Protein AF-A0A0E0HCG7-F1 (afdb_monomer_lite)

InterPro domains:
  IPR004990 ELF protein [PF03317] (56-160)

Foldseek 3Di:
DDPPPCDVVNVVVVVVLVVLVVCLVPPPVSLCVLCVVQPVPDDSVCSNVSVVVVVLQVLLVVLLVLLLVLLLVLQVPDPVAFDDDSVLLSVLLVVLCVVVVNSSPSVVSVVQSCQCVVQRVHRPSSVSSCVVCVVVRVVRSVVVVVVVVVVVVVVVVVVVVVVVVVVVVVVVVVVVVVVVVCVVVVD

Structure (mmCIF, N/CA/C/O backbone):
data_AF-A0A0E0HCG7-F1
#
_entry.id   AF-A0A0E0HCG7-F1
#
loop_
_atom_site.group_PDB
_atom_site.id
_atom_site.type_symbol
_atom_site.label_atom_id
_atom_site.label_alt_id
_atom_site.label_comp_id
_atom_site.label_asym_id
_atom_site.label_entity_id
_atom_site.label_seq_id
_atom_site.pdbx_PDB_ins_code
_atom_site.Cartn_x
_atom_site.Cartn_y
_atom_site.Cartn_z
_atom_site.occupancy
_atom_site.B_iso_or_equiv
_atom_site.auth_seq_id
_atom_site.auth_comp_id
_atom_site.auth_asym_id
_atom_site.auth_atom_id
_atom_site.pdbx_PDB_model_num
ATOM 1 N N . MET A 1 1 ? 0.261 -3.601 -43.748 1.00 34.59 1 MET A N 1
ATOM 2 C CA . MET A 1 1 ? 0.679 -2.309 -43.164 1.00 34.59 1 MET A CA 1
ATOM 3 C C . MET A 1 1 ? 0.151 -2.272 -41.743 1.00 34.59 1 MET A C 1
ATOM 5 O O . MET A 1 1 ? -1.020 -1.974 -41.548 1.00 34.59 1 MET A O 1
ATOM 9 N N . GLY A 1 2 ? 0.957 -2.729 -40.784 1.00 34.78 2 GLY A N 1
ATOM 10 C CA . GLY A 1 2 ? 0.569 -2.752 -39.375 1.00 34.78 2 GLY A CA 1
ATOM 11 C C . GLY A 1 2 ? 0.688 -1.350 -38.794 1.00 34.78 2 GLY A C 1
ATOM 12 O O . GLY A 1 2 ? 1.750 -0.745 -38.893 1.00 34.78 2 GLY A O 1
ATOM 13 N N . ARG A 1 3 ? -0.401 -0.819 -38.234 1.00 37.72 3 ARG A N 1
ATOM 14 C CA . ARG A 1 3 ? -0.317 0.312 -37.311 1.00 37.72 3 ARG A CA 1
ATOM 15 C C . ARG A 1 3 ? 0.053 -0.267 -35.954 1.00 37.72 3 ARG A C 1
ATOM 17 O O . ARG A 1 3 ? -0.820 -0.738 -35.234 1.00 37.72 3 ARG A O 1
ATOM 24 N N . GLU A 1 4 ? 1.339 -0.247 -35.633 1.00 44.41 4 GLU A N 1
ATOM 25 C CA . GLU A 1 4 ? 1.741 -0.133 -34.237 1.00 44.41 4 GLU A CA 1
ATOM 26 C C . GLU A 1 4 ? 1.193 1.213 -33.766 1.00 44.41 4 GLU A C 1
ATOM 28 O O . GLU A 1 4 ? 1.652 2.273 -34.191 1.00 44.41 4 GLU A O 1
ATOM 33 N N . VAL A 1 5 ? 0.123 1.180 -32.976 1.00 43.22 5 VAL A N 1
ATOM 34 C CA . VAL A 1 5 ? -0.265 2.338 -32.176 1.00 43.22 5 VAL A CA 1
ATOM 35 C C . VAL A 1 5 ? 0.854 2.477 -31.152 1.00 43.22 5 VAL A C 1
ATOM 37 O O . VAL A 1 5 ? 0.855 1.789 -30.137 1.00 43.22 5 VAL A O 1
ATOM 40 N N . GLN A 1 6 ? 1.877 3.264 -31.488 1.00 53.09 6 GLN A N 1
ATOM 41 C CA . GLN A 1 6 ? 2.922 3.632 -30.546 1.00 53.09 6 GLN A CA 1
ATOM 42 C C . GLN A 1 6 ? 2.226 4.363 -29.401 1.00 53.09 6 GLN A C 1
ATOM 44 O O . GLN A 1 6 ? 1.619 5.413 -29.616 1.00 53.09 6 GLN A O 1
ATOM 49 N N . ASP A 1 7 ? 2.236 3.742 -28.222 1.00 57.50 7 ASP A N 1
ATOM 50 C CA . ASP A 1 7 ? 1.680 4.302 -26.998 1.00 57.50 7 ASP A CA 1
ATOM 51 C C . ASP A 1 7 ? 2.205 5.746 -26.844 1.00 57.50 7 ASP A C 1
ATOM 53 O O . ASP A 1 7 ? 3.423 5.941 -26.764 1.00 57.50 7 ASP A O 1
ATOM 57 N N . PRO A 1 8 ? 1.334 6.773 -26.852 1.00 55.47 8 PRO A N 1
ATOM 58 C CA . PRO A 1 8 ? 1.757 8.168 -26.750 1.00 55.47 8 PRO A CA 1
ATOM 59 C C . PRO A 1 8 ? 2.564 8.433 -25.473 1.00 55.47 8 PRO A C 1
ATOM 61 O O . PRO A 1 8 ? 3.403 9.331 -25.453 1.00 55.47 8 PRO A O 1
ATOM 64 N N . GLN A 1 9 ? 2.380 7.616 -24.431 1.00 56.75 9 GLN A N 1
ATOM 65 C CA . GLN A 1 9 ? 3.170 7.679 -23.208 1.00 56.75 9 GLN A CA 1
ATOM 66 C C . GLN A 1 9 ? 4.572 7.069 -23.385 1.00 56.75 9 GLN A C 1
ATOM 68 O O . GLN A 1 9 ? 5.547 7.601 -22.852 1.00 56.75 9 GLN A O 1
ATOM 73 N N . ALA A 1 10 ? 4.707 5.994 -24.168 1.00 56.75 10 ALA A N 1
ATOM 74 C CA . ALA A 1 10 ? 6.003 5.436 -24.555 1.00 56.75 10 ALA A CA 1
ATOM 75 C C . ALA A 1 10 ? 6.784 6.384 -25.479 1.00 56.75 10 ALA A C 1
ATOM 77 O O . ALA A 1 10 ? 7.999 6.507 -25.339 1.00 56.75 10 ALA A O 1
ATOM 78 N N . LEU A 1 11 ? 6.096 7.104 -26.370 1.00 59.59 11 LEU A N 1
ATOM 79 C CA . LEU A 1 11 ? 6.707 8.123 -27.226 1.00 59.59 11 LEU A CA 1
ATOM 80 C C . LEU A 1 11 ? 7.177 9.344 -26.442 1.00 59.59 11 LEU A C 1
ATOM 82 O O . LEU A 1 11 ? 8.338 9.720 -26.572 1.00 59.59 11 LEU A O 1
ATOM 86 N N . ALA A 1 12 ? 6.335 9.892 -25.562 1.00 61.12 12 ALA A N 1
ATOM 87 C CA . ALA A 1 12 ? 6.733 10.982 -24.672 1.00 61.12 12 ALA A CA 1
ATOM 88 C C . ALA A 1 12 ? 7.929 10.585 -23.785 1.00 61.12 12 ALA A C 1
ATOM 90 O O . ALA A 1 12 ? 8.801 11.401 -23.495 1.00 61.12 12 ALA A O 1
ATOM 91 N N . HIS A 1 13 ? 8.010 9.310 -23.389 1.00 63.41 13 HIS A N 1
ATOM 92 C CA . HIS A 1 13 ? 9.148 8.789 -22.641 1.00 63.41 13 HIS A CA 1
ATOM 93 C C . HIS A 1 13 ? 10.431 8.690 -23.477 1.00 63.41 13 HIS A C 1
ATOM 95 O O . HIS A 1 13 ? 11.498 9.060 -22.992 1.00 63.41 13 HIS A O 1
ATOM 101 N N . LEU A 1 14 ? 10.344 8.211 -24.722 1.00 65.31 14 LEU A N 1
ATOM 102 C CA . LEU A 1 14 ? 11.487 8.177 -25.638 1.00 65.31 14 LEU A CA 1
ATOM 103 C C . LEU A 1 14 ? 11.964 9.592 -25.983 1.00 65.31 14 LEU A C 1
ATOM 105 O O . LEU A 1 14 ? 13.167 9.829 -26.030 1.00 65.31 14 LEU A O 1
ATOM 109 N N . GLU A 1 15 ? 11.046 10.540 -26.162 1.00 72.06 15 GLU A N 1
ATOM 110 C CA . GLU A 1 15 ? 11.365 11.955 -26.374 1.00 72.06 15 GLU A CA 1
ATOM 111 C C . GLU A 1 15 ? 12.043 12.579 -25.150 1.00 72.06 15 GLU A C 1
ATOM 113 O O . GLU A 1 15 ? 13.060 13.251 -25.303 1.00 72.06 15 GLU A O 1
ATOM 118 N N . GLY A 1 16 ? 11.553 12.300 -23.937 1.00 75.62 16 GLY A N 1
ATOM 119 C CA . GLY A 1 16 ? 12.177 12.762 -22.695 1.00 75.62 16 GLY A CA 1
ATOM 120 C C . GLY A 1 16 ? 13.580 12.185 -22.484 1.00 75.62 16 GLY A C 1
ATOM 121 O O . GLY A 1 16 ? 14.517 12.926 -22.202 1.00 75.62 16 GLY A O 1
ATOM 122 N N . LEU A 1 17 ? 13.764 10.876 -22.687 1.00 75.94 17 LEU A N 1
ATOM 123 C CA . LEU A 1 17 ? 15.085 10.235 -22.630 1.00 75.94 17 LEU A CA 1
ATOM 124 C C . LEU A 1 17 ? 16.047 10.822 -23.666 1.00 75.94 17 LEU A C 1
ATOM 126 O O . LEU A 1 17 ? 17.188 11.134 -23.335 1.00 75.94 17 LEU A O 1
ATOM 130 N N . ASN A 1 18 ? 15.584 11.004 -24.904 1.00 79.75 18 ASN A N 1
ATOM 131 C CA . ASN A 1 18 ? 16.384 11.616 -25.961 1.00 79.75 18 ASN A CA 1
ATOM 132 C C . ASN A 1 18 ? 16.739 13.068 -25.632 1.00 79.75 18 ASN A C 1
ATOM 134 O O . ASN A 1 18 ? 17.850 13.497 -25.928 1.00 79.75 18 ASN A O 1
ATOM 138 N N . PHE A 1 19 ? 15.843 13.806 -24.975 1.00 83.50 19 PHE A N 1
ATOM 139 C CA . PHE A 1 19 ? 16.126 15.149 -24.488 1.00 83.50 19 PHE A CA 1
ATOM 140 C C . PHE A 1 19 ? 17.262 15.141 -23.453 1.00 83.50 19 PHE A C 1
ATOM 142 O O . PHE A 1 19 ? 18.271 15.813 -23.664 1.00 83.50 19 PHE A O 1
ATOM 149 N N . TYR A 1 20 ? 17.178 14.325 -22.397 1.00 80.19 20 TYR A N 1
ATOM 150 C CA . TYR A 1 20 ? 18.239 14.243 -21.380 1.00 80.19 20 TYR A CA 1
ATOM 151 C C . TYR A 1 20 ? 19.583 13.754 -21.942 1.00 80.19 20 TYR A C 1
ATOM 153 O O . TYR A 1 20 ? 20.640 14.237 -21.530 1.00 80.19 20 TYR A O 1
ATOM 161 N N . LEU A 1 21 ? 19.555 12.829 -22.907 1.00 81.06 21 LEU A N 1
ATOM 162 C CA . LEU A 1 21 ? 20.753 12.371 -23.616 1.00 81.06 21 LEU A CA 1
ATOM 163 C C . LEU A 1 21 ? 21.335 13.460 -24.529 1.00 81.06 21 LEU A C 1
ATOM 165 O O . LEU A 1 21 ? 22.551 13.602 -24.600 1.00 81.06 21 LEU A O 1
ATOM 169 N N . SER A 1 22 ? 20.495 14.276 -25.171 1.00 83.38 22 SER A N 1
ATOM 170 C CA . SER A 1 22 ? 20.961 15.388 -26.010 1.00 83.38 22 SER A CA 1
ATOM 171 C C . SER A 1 22 ? 21.663 16.487 -25.208 1.00 83.38 22 SER A C 1
ATOM 173 O O . SER A 1 22 ? 22.609 17.094 -25.705 1.00 83.38 22 SER A O 1
ATOM 175 N N . LEU A 1 23 ? 21.254 16.705 -23.950 1.00 83.19 23 LEU A N 1
ATOM 176 C CA . LEU A 1 23 ? 21.922 17.640 -23.041 1.00 83.19 23 LEU A CA 1
ATOM 177 C C . LEU A 1 23 ? 23.326 17.153 -22.663 1.00 83.19 23 LEU A C 1
ATOM 179 O O . LEU A 1 23 ? 24.256 17.953 -22.600 1.00 83.19 23 LEU A O 1
ATOM 183 N N . TYR A 1 24 ? 23.507 15.840 -22.480 1.00 79.69 24 TYR A N 1
ATOM 184 C CA . TYR A 1 24 ? 24.825 15.239 -22.227 1.00 79.69 24 TYR A CA 1
ATOM 185 C C . TYR A 1 24 ? 25.817 15.525 -23.354 1.00 79.69 24 TYR A C 1
ATOM 187 O O . TYR A 1 24 ? 26.978 15.828 -23.092 1.00 79.69 24 TYR A O 1
ATOM 195 N N . GLU A 1 25 ? 25.365 15.476 -24.603 1.00 77.38 25 GLU A N 1
ATOM 196 C CA . GLU A 1 25 ? 26.242 15.688 -25.756 1.00 77.38 25 GLU A CA 1
ATOM 197 C C . GLU A 1 25 ? 26.684 17.152 -25.924 1.00 77.38 25 GLU A C 1
ATOM 199 O O . GLU A 1 25 ? 27.625 17.420 -26.673 1.00 77.38 25 GLU A O 1
ATOM 204 N N . GLN A 1 26 ? 26.013 18.102 -25.263 1.00 82.44 26 GLN A N 1
ATOM 205 C CA . GLN A 1 26 ? 26.123 19.529 -25.581 1.00 82.44 26 GLN A CA 1
ATOM 206 C C . GLN A 1 26 ? 26.535 20.413 -24.396 1.00 82.44 26 GLN A C 1
ATOM 208 O O . GLN A 1 26 ? 27.027 21.517 -24.634 1.00 82.44 26 GLN A O 1
ATOM 213 N N . ASP A 1 27 ? 26.374 19.955 -23.149 1.00 85.56 27 ASP A N 1
ATOM 214 C CA . ASP A 1 27 ? 26.540 20.792 -21.956 1.00 85.56 27 ASP A CA 1
ATOM 215 C C . ASP A 1 27 ? 27.514 20.192 -20.907 1.00 85.56 27 ASP A C 1
ATOM 217 O O . ASP A 1 27 ? 27.201 19.194 -20.250 1.00 85.56 27 ASP A O 1
ATOM 221 N N . PRO A 1 28 ? 28.691 20.815 -20.689 1.00 81.50 28 PRO A N 1
ATOM 222 C CA . PRO A 1 28 ? 29.644 20.413 -19.653 1.00 81.50 28 PRO A CA 1
ATOM 223 C C . PRO A 1 28 ? 29.117 20.522 -18.211 1.00 81.50 28 PRO A C 1
ATOM 225 O O . PRO A 1 28 ? 29.548 19.749 -17.354 1.00 81.50 28 PRO A O 1
ATOM 228 N N . GLU A 1 29 ? 28.214 21.465 -17.919 1.00 85.94 29 GLU A N 1
ATOM 229 C CA . GLU A 1 29 ? 27.614 21.612 -16.583 1.00 85.94 29 GLU A CA 1
ATOM 230 C C . GLU A 1 29 ? 26.649 20.458 -16.299 1.00 85.94 29 GLU A C 1
ATOM 232 O O . GLU A 1 29 ? 26.630 19.906 -15.195 1.00 85.94 29 GLU A O 1
ATOM 237 N N . TRP A 1 30 ? 25.919 20.020 -17.327 1.00 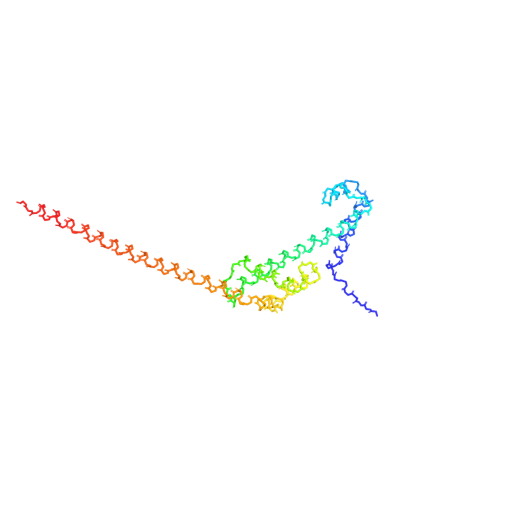84.56 30 TRP A N 1
ATOM 238 C CA . TRP A 1 30 ? 25.065 18.840 -17.253 1.00 84.56 30 TRP A CA 1
ATOM 239 C C . TRP A 1 30 ? 25.870 17.556 -17.020 1.00 84.56 30 TRP A C 1
ATOM 241 O O . TRP A 1 30 ? 25.488 16.730 -16.191 1.00 84.56 30 TRP A O 1
ATOM 251 N N . VAL A 1 31 ? 27.028 17.400 -17.672 1.00 81.56 31 VAL A N 1
ATOM 252 C CA . VAL A 1 31 ? 27.940 16.269 -17.422 1.00 81.56 31 VAL A CA 1
ATOM 253 C C . VAL A 1 31 ? 28.394 16.233 -15.959 1.00 81.56 31 VAL A C 1
ATOM 255 O O . VAL A 1 31 ? 28.362 15.168 -15.342 1.00 81.56 31 VAL A O 1
ATOM 258 N N . ALA A 1 32 ? 28.769 17.381 -15.385 1.00 84.00 32 ALA A N 1
ATOM 259 C CA . ALA A 1 32 ? 29.190 17.469 -13.987 1.00 84.00 32 ALA A CA 1
ATOM 260 C C . ALA A 1 32 ? 28.055 17.102 -13.013 1.00 84.00 32 ALA A C 1
ATOM 262 O O . ALA A 1 32 ? 28.278 16.354 -12.059 1.00 84.00 32 ALA A O 1
ATOM 263 N N . PHE A 1 33 ? 26.832 17.567 -13.283 1.00 84.31 33 PHE A N 1
ATOM 264 C CA . PHE A 1 33 ? 25.642 17.201 -12.512 1.00 84.31 33 PHE A CA 1
ATOM 265 C C . PHE A 1 33 ? 25.357 15.692 -12.577 1.00 84.31 33 PHE A C 1
ATOM 267 O O . PHE A 1 33 ? 25.200 15.040 -11.548 1.00 84.31 33 PHE A O 1
ATOM 274 N N . ILE A 1 34 ? 25.367 15.098 -13.773 1.00 80.31 34 ILE A N 1
ATOM 275 C CA . ILE A 1 34 ? 25.123 13.660 -13.937 1.00 80.31 34 ILE A CA 1
ATOM 276 C C . ILE A 1 34 ? 26.224 12.814 -13.283 1.00 80.31 34 ILE A C 1
ATOM 278 O O . ILE A 1 34 ? 25.934 11.771 -12.695 1.00 80.31 34 ILE A O 1
ATOM 282 N N . GLN A 1 35 ? 27.485 13.252 -13.331 1.00 78.94 35 GLN A N 1
ATOM 283 C CA . GLN A 1 35 ? 28.563 12.601 -12.584 1.00 78.94 35 GLN A CA 1
ATOM 284 C C . GLN A 1 35 ? 28.316 12.662 -11.075 1.00 78.94 35 GLN A C 1
ATOM 286 O O . GLN A 1 35 ? 28.550 11.672 -10.385 1.00 78.94 35 GLN A O 1
ATOM 291 N N . GLN A 1 36 ? 27.799 13.773 -10.552 1.00 84.81 36 GLN A N 1
ATOM 292 C CA . GLN A 1 36 ? 27.436 13.874 -9.142 1.00 84.81 36 GLN A CA 1
ATOM 293 C C . GLN A 1 36 ? 26.315 12.890 -8.760 1.00 84.81 36 GLN A C 1
ATOM 295 O O . GLN A 1 36 ? 26.449 12.200 -7.748 1.00 84.81 36 GLN A O 1
ATOM 300 N N . GLU A 1 37 ? 25.268 12.778 -9.583 1.00 82.31 37 GLU A N 1
ATOM 301 C CA . GLU A 1 37 ? 24.112 11.900 -9.333 1.00 82.31 37 GLU A CA 1
ATOM 302 C C . GLU A 1 37 ? 24.436 10.405 -9.508 1.00 82.31 37 GLU A C 1
ATOM 304 O O . GLU A 1 37 ? 24.059 9.574 -8.683 1.00 82.31 37 GLU A O 1
ATOM 309 N N . LEU A 1 38 ? 25.176 10.028 -10.558 1.00 79.69 38 LEU A N 1
ATOM 310 C CA . LEU A 1 38 ? 25.448 8.619 -10.868 1.00 79.69 38 LEU A CA 1
ATOM 311 C C . LEU A 1 38 ? 26.649 8.050 -10.102 1.00 79.69 38 LEU A C 1
ATOM 313 O O . LEU A 1 38 ? 26.674 6.841 -9.864 1.00 79.69 38 LEU A O 1
ATOM 317 N N . ASN A 1 39 ? 27.661 8.870 -9.788 1.00 78.56 39 ASN A N 1
ATOM 318 C CA . ASN A 1 39 ? 28.905 8.629 -9.025 1.00 78.56 39 ASN A CA 1
ATOM 319 C C . ASN A 1 39 ? 30.034 9.432 -9.691 1.00 78.56 39 ASN A C 1
ATOM 321 O O . ASN A 1 39 ? 30.283 9.268 -10.890 1.00 78.56 39 ASN A O 1
ATOM 325 N N . HIS A 1 40 ? 30.768 10.216 -8.899 1.00 79.69 40 HIS A N 1
ATOM 326 C CA . HIS A 1 40 ? 31.834 11.115 -9.351 1.00 79.69 40 HIS A CA 1
ATOM 327 C C . HIS A 1 40 ? 32.970 10.414 -10.127 1.00 79.69 40 HIS A C 1
ATOM 329 O O . HIS A 1 40 ? 33.729 11.078 -10.822 1.00 79.69 40 HIS A O 1
ATOM 335 N N . ASN A 1 41 ? 33.088 9.084 -10.032 1.00 81.81 41 ASN A N 1
ATOM 336 C CA . ASN A 1 41 ? 34.109 8.285 -10.721 1.00 81.81 41 ASN A CA 1
ATOM 337 C C . ASN A 1 41 ? 33.619 7.604 -12.014 1.00 81.81 41 ASN A C 1
ATOM 339 O O . ASN A 1 41 ? 34.317 6.743 -12.546 1.00 81.81 41 ASN A O 1
ATOM 343 N N . THR A 1 42 ? 32.419 7.924 -12.504 1.00 82.38 42 THR A N 1
ATOM 344 C CA . THR A 1 42 ? 31.890 7.342 -13.751 1.00 82.38 42 THR A CA 1
ATOM 345 C C . THR A 1 42 ? 32.679 7.851 -14.964 1.00 82.38 42 THR A C 1
ATOM 347 O O . THR A 1 42 ? 32.703 9.070 -15.169 1.00 82.38 42 THR A O 1
ATOM 350 N N . PRO A 1 43 ? 33.290 6.974 -15.787 1.00 85.12 43 PRO A N 1
ATOM 351 C CA . PRO A 1 43 ? 33.911 7.376 -17.050 1.00 85.12 43 PRO A CA 1
ATOM 352 C C . PRO A 1 43 ? 32.904 8.071 -17.968 1.00 85.12 43 PRO A C 1
ATOM 354 O O . PRO A 1 43 ? 31.737 7.681 -17.999 1.00 85.12 43 PRO A O 1
ATOM 357 N N . LEU A 1 44 ? 33.343 9.078 -18.729 1.00 83.44 44 LEU A N 1
ATOM 358 C CA . LEU A 1 44 ? 32.456 9.852 -19.606 1.00 83.44 44 LEU A CA 1
ATOM 359 C C . LEU A 1 44 ? 31.728 8.952 -20.615 1.00 83.44 44 LEU A C 1
ATOM 361 O O . LEU A 1 44 ? 30.526 9.102 -20.807 1.00 83.44 44 LEU A O 1
ATOM 365 N N . GLU A 1 45 ? 32.420 7.966 -21.194 1.00 85.00 45 GLU A N 1
ATOM 366 C CA . GLU A 1 45 ? 31.831 7.009 -22.138 1.00 85.00 45 GLU A CA 1
ATOM 367 C C . GLU A 1 45 ? 30.688 6.156 -21.558 1.00 85.00 45 GLU A C 1
ATOM 369 O O . GLU A 1 45 ? 29.794 5.749 -22.302 1.00 85.00 45 GLU A O 1
ATOM 374 N N . ASP A 1 46 ? 30.672 5.931 -20.242 1.00 86.44 46 ASP A N 1
ATOM 375 C CA . ASP A 1 46 ? 29.658 5.117 -19.564 1.00 86.44 46 ASP A CA 1
ATOM 376 C C . ASP A 1 46 ? 28.452 5.946 -19.096 1.00 86.44 46 ASP A C 1
ATOM 378 O O . ASP A 1 46 ? 27.401 5.384 -18.762 1.00 86.44 46 ASP A O 1
ATOM 382 N N . ILE A 1 47 ? 28.567 7.282 -19.080 1.00 82.88 47 ILE A N 1
ATOM 383 C CA . ILE A 1 47 ? 27.514 8.190 -18.604 1.00 82.88 47 ILE A CA 1
ATOM 384 C C . ILE A 1 47 ? 26.183 7.970 -19.334 1.00 82.88 47 ILE A C 1
ATOM 386 O O . ILE A 1 47 ? 25.180 7.807 -18.638 1.00 82.88 47 ILE A O 1
ATOM 390 N N . PRO A 1 48 ? 26.114 7.889 -20.680 1.00 84.38 48 PRO A N 1
ATOM 391 C CA . PRO A 1 48 ? 24.843 7.675 -21.375 1.00 84.38 48 PRO A CA 1
ATOM 392 C C . PRO A 1 48 ? 24.136 6.382 -20.951 1.00 84.38 48 PRO A C 1
ATOM 394 O O . PRO A 1 48 ? 22.922 6.365 -20.737 1.00 84.38 48 PRO A O 1
ATOM 397 N N . GLY A 1 49 ? 24.898 5.293 -20.792 1.00 84.38 49 GLY A N 1
ATOM 398 C CA . GLY A 1 49 ? 24.367 4.002 -20.359 1.00 84.38 49 GLY A CA 1
ATOM 399 C C . GLY A 1 49 ? 23.852 4.045 -18.923 1.00 84.38 49 GLY A C 1
ATOM 400 O O . GLY A 1 49 ? 22.741 3.589 -18.650 1.00 84.38 49 GLY A O 1
ATOM 401 N N . ARG A 1 50 ? 24.622 4.644 -18.008 1.00 85.69 50 ARG A N 1
ATOM 402 C CA . ARG A 1 50 ? 24.230 4.769 -16.598 1.00 85.69 50 ARG A CA 1
ATOM 403 C C . ARG A 1 50 ? 23.071 5.742 -16.387 1.00 85.69 50 ARG A C 1
ATOM 405 O O . ARG A 1 50 ? 22.196 5.447 -15.582 1.00 85.69 50 ARG A O 1
ATOM 412 N N . LEU A 1 51 ? 23.019 6.842 -17.136 1.00 84.12 51 LEU A N 1
ATOM 413 C CA . LEU A 1 51 ? 21.901 7.785 -17.116 1.00 84.12 51 LEU A CA 1
ATOM 414 C C . LEU A 1 51 ? 20.611 7.109 -17.578 1.00 84.12 51 LEU A C 1
ATOM 416 O O . LEU A 1 51 ? 19.569 7.266 -16.950 1.00 84.12 51 LEU A O 1
ATOM 420 N N . ARG A 1 52 ? 20.682 6.300 -18.640 1.00 84.50 52 ARG A N 1
ATOM 421 C CA . ARG A 1 52 ? 19.531 5.524 -19.104 1.00 84.50 52 ARG A CA 1
ATOM 422 C C . ARG A 1 52 ? 19.018 4.566 -18.029 1.00 84.50 52 ARG A C 1
ATOM 424 O O . ARG A 1 52 ? 17.810 4.492 -17.837 1.00 84.50 52 ARG A O 1
ATOM 431 N N . LEU A 1 53 ? 19.913 3.856 -17.340 1.00 84.56 53 LEU A N 1
ATOM 432 C CA . LEU A 1 53 ? 19.538 2.963 -16.238 1.00 84.56 53 LEU A CA 1
ATOM 433 C C . LEU A 1 53 ? 18.908 3.736 -15.076 1.00 84.56 53 LEU A C 1
ATOM 435 O O . LEU A 1 53 ? 17.819 3.379 -14.646 1.00 84.56 53 LEU A O 1
ATOM 439 N N . PHE A 1 54 ? 19.532 4.832 -14.644 1.00 84.56 54 PHE A N 1
ATOM 440 C CA . PHE A 1 54 ? 19.005 5.695 -13.586 1.00 84.56 54 PHE A CA 1
ATOM 441 C C . PHE A 1 54 ? 17.600 6.216 -13.906 1.00 84.56 54 PHE A C 1
ATOM 443 O O . PHE A 1 54 ? 16.691 6.075 -13.098 1.00 84.56 54 PHE A O 1
ATOM 450 N N . LEU A 1 55 ? 17.384 6.739 -15.116 1.00 82.62 55 LEU A N 1
ATOM 451 C CA . LEU A 1 55 ? 16.071 7.234 -15.537 1.00 82.62 55 LEU A CA 1
ATOM 452 C C . LEU A 1 55 ? 15.029 6.105 -15.632 1.00 82.62 55 LEU A C 1
ATOM 454 O O . LEU A 1 55 ? 13.848 6.319 -15.355 1.00 82.62 55 LEU A O 1
ATOM 458 N N . MET A 1 56 ? 15.439 4.891 -16.017 1.00 82.75 56 MET A N 1
ATOM 459 C CA . MET A 1 56 ? 14.563 3.713 -15.999 1.00 82.75 56 MET A CA 1
ATOM 460 C C . MET A 1 56 ? 14.193 3.296 -14.568 1.00 82.75 56 MET A C 1
ATOM 462 O O . MET A 1 56 ? 13.027 2.991 -14.307 1.00 82.75 56 MET A O 1
ATOM 466 N N . GLU A 1 57 ? 15.149 3.309 -13.641 1.00 84.31 57 GLU A N 1
ATOM 467 C CA . GLU A 1 57 ? 14.932 3.021 -12.218 1.00 84.31 57 GLU A CA 1
ATOM 468 C C . GLU A 1 57 ? 14.027 4.069 -11.563 1.00 84.31 57 GLU A C 1
ATOM 470 O O . GLU A 1 57 ? 13.082 3.714 -10.853 1.00 84.31 57 GLU A O 1
ATOM 475 N N . GLU A 1 58 ? 14.256 5.352 -11.848 1.00 83.25 58 GLU A N 1
ATOM 476 C CA . GLU A 1 58 ? 13.428 6.461 -11.376 1.00 83.25 58 GLU A CA 1
ATOM 477 C C . GLU A 1 58 ? 11.987 6.307 -11.875 1.00 83.25 58 GLU A C 1
ATOM 479 O O . GLU A 1 58 ? 11.038 6.345 -11.090 1.00 83.25 58 GLU A O 1
ATOM 484 N N . ARG A 1 59 ? 11.802 6.032 -13.171 1.00 81.88 59 ARG A N 1
ATOM 485 C CA . ARG A 1 59 ? 10.469 5.811 -13.746 1.00 81.88 59 ARG A CA 1
ATOM 486 C C . ARG A 1 59 ? 9.762 4.614 -13.116 1.00 81.88 59 ARG A C 1
ATOM 488 O O . ARG A 1 59 ? 8.573 4.699 -12.809 1.00 81.88 59 ARG A O 1
ATOM 495 N N . THR A 1 60 ? 10.480 3.510 -12.934 1.00 83.94 60 T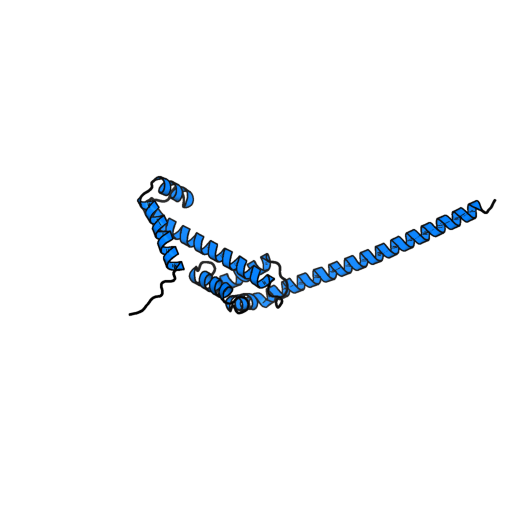HR A N 1
ATOM 496 C CA . THR A 1 60 ? 9.945 2.300 -12.297 1.00 83.94 60 THR A CA 1
ATOM 497 C C . THR A 1 60 ? 9.527 2.594 -10.861 1.00 83.94 60 THR A C 1
ATOM 499 O O . THR A 1 60 ? 8.441 2.198 -10.442 1.00 83.94 60 THR A O 1
ATOM 502 N N . SER A 1 61 ? 10.338 3.363 -10.133 1.00 84.25 61 SER A N 1
ATOM 503 C CA . SER A 1 61 ? 10.038 3.800 -8.769 1.00 84.25 61 SER A CA 1
ATOM 504 C C . SER A 1 61 ? 8.803 4.699 -8.715 1.00 84.25 61 SER A C 1
ATOM 506 O O . SER A 1 61 ? 7.944 4.488 -7.862 1.00 84.25 61 SER A O 1
ATOM 508 N N . ASN A 1 62 ? 8.661 5.636 -9.654 1.00 86.44 62 ASN A N 1
ATOM 509 C CA . ASN A 1 62 ? 7.497 6.520 -9.734 1.00 86.44 62 ASN A CA 1
ATOM 510 C C . ASN A 1 62 ? 6.206 5.735 -9.998 1.00 86.44 62 ASN A C 1
ATOM 512 O O . ASN A 1 62 ? 5.259 5.851 -9.226 1.00 86.44 62 ASN A O 1
ATOM 516 N N . VAL A 1 63 ? 6.186 4.854 -11.007 1.00 87.88 63 VAL A N 1
ATOM 517 C CA . VAL A 1 63 ? 5.001 4.018 -11.287 1.00 87.88 63 VAL A CA 1
ATOM 518 C C . VAL A 1 63 ? 4.681 3.093 -10.115 1.00 87.88 63 VAL A C 1
ATOM 520 O O . VAL A 1 63 ? 3.514 2.896 -9.792 1.00 87.88 63 VAL A O 1
ATOM 523 N N . ARG A 1 64 ? 5.696 2.550 -9.435 1.00 89.00 64 ARG A N 1
ATOM 524 C CA . ARG A 1 64 ? 5.497 1.744 -8.224 1.00 89.00 64 ARG A CA 1
ATOM 525 C C . ARG A 1 64 ? 4.820 2.557 -7.117 1.00 89.00 64 ARG A C 1
ATOM 527 O O . ARG A 1 64 ? 3.906 2.049 -6.474 1.00 89.00 64 ARG A O 1
ATOM 534 N N . MET A 1 65 ? 5.244 3.802 -6.900 1.00 89.56 65 MET A N 1
ATOM 535 C CA . MET A 1 65 ? 4.621 4.695 -5.920 1.00 89.56 65 MET A CA 1
ATOM 536 C C . MET A 1 65 ? 3.177 5.027 -6.295 1.00 89.56 65 MET A C 1
ATOM 538 O O . MET A 1 65 ? 2.299 4.912 -5.441 1.00 89.56 65 MET A O 1
ATOM 542 N N . ASP A 1 66 ? 2.918 5.362 -7.558 1.00 91.50 66 ASP A N 1
ATOM 543 C CA . ASP A 1 66 ? 1.569 5.657 -8.049 1.00 91.50 66 ASP A CA 1
ATOM 544 C C . ASP A 1 66 ? 0.644 4.439 -7.910 1.00 91.50 66 ASP A C 1
ATOM 546 O O . ASP A 1 66 ? -0.481 4.562 -7.429 1.00 91.50 66 ASP A O 1
ATOM 550 N N . LEU A 1 67 ? 1.145 3.244 -8.239 1.00 91.81 67 LEU A N 1
ATOM 551 C CA . LEU A 1 67 ? 0.438 1.977 -8.059 1.00 91.81 67 LEU A CA 1
ATOM 552 C C . LEU A 1 67 ? 0.062 1.734 -6.594 1.00 91.81 67 LEU A C 1
ATOM 554 O O . LEU A 1 67 ? -1.077 1.369 -6.308 1.00 91.81 67 LEU A O 1
ATOM 558 N N . ILE A 1 68 ? 1.004 1.938 -5.667 1.00 91.69 68 ILE A N 1
ATOM 559 C CA . ILE A 1 68 ? 0.749 1.792 -4.229 1.00 91.69 68 ILE A CA 1
ATOM 560 C C . ILE A 1 68 ? -0.338 2.773 -3.788 1.00 91.69 68 ILE A C 1
ATOM 562 O O . ILE A 1 68 ? -1.296 2.364 -3.135 1.00 91.69 68 ILE A O 1
ATOM 566 N N . GLN A 1 69 ? -0.213 4.052 -4.144 1.00 91.69 69 GLN A N 1
ATOM 567 C CA . GLN A 1 69 ? -1.179 5.075 -3.739 1.00 91.69 69 GLN A CA 1
ATOM 568 C C . GLN A 1 69 ? -2.581 4.784 -4.282 1.00 91.69 69 GLN A C 1
ATOM 570 O O . GLN A 1 69 ? -3.550 4.844 -3.522 1.00 91.69 69 GLN A O 1
ATOM 575 N N . GLU A 1 70 ? -2.692 4.407 -5.558 1.00 92.81 70 GLU A N 1
ATOM 576 C CA . GLU A 1 70 ? -3.974 4.082 -6.186 1.00 92.81 70 GLU A CA 1
ATOM 577 C C . GLU A 1 70 ? -4.608 2.841 -5.545 1.00 92.81 70 GLU A C 1
ATOM 579 O O . GLU A 1 70 ? -5.779 2.860 -5.169 1.00 92.81 70 GLU A O 1
ATOM 584 N N . PHE A 1 71 ? -3.821 1.784 -5.316 1.00 92.12 71 PHE A N 1
ATOM 585 C CA . PHE A 1 71 ? -4.301 0.572 -4.653 1.00 92.12 71 PHE A CA 1
ATOM 586 C C . PHE A 1 71 ? -4.843 0.860 -3.245 1.00 92.12 71 PHE A C 1
ATOM 588 O O . PHE A 1 71 ? -5.928 0.397 -2.886 1.00 92.12 71 PHE A O 1
ATOM 595 N N . LEU A 1 72 ? -4.116 1.652 -2.448 1.00 90.94 72 LEU A N 1
ATOM 596 C CA . LEU A 1 72 ? -4.544 2.045 -1.103 1.00 90.94 72 LEU A CA 1
ATOM 597 C C . LEU A 1 72 ? -5.826 2.884 -1.135 1.00 90.94 72 LEU A C 1
ATOM 599 O O . LEU A 1 72 ? -6.734 2.652 -0.332 1.00 90.94 72 LEU A O 1
ATOM 603 N N . ALA A 1 73 ? -5.912 3.843 -2.059 1.00 90.25 73 ALA A N 1
ATOM 604 C CA . ALA A 1 73 ? -7.083 4.696 -2.219 1.00 90.25 73 ALA A CA 1
ATOM 605 C C . ALA A 1 73 ? -8.325 3.887 -2.620 1.00 90.25 73 ALA A C 1
ATOM 607 O O . ALA A 1 73 ? -9.396 4.086 -2.039 1.00 90.25 73 ALA A O 1
ATOM 608 N N . LEU A 1 74 ? -8.178 2.952 -3.562 1.00 89.62 74 LEU A N 1
ATOM 609 C CA . LEU A 1 74 ? -9.251 2.058 -3.994 1.00 89.62 74 LEU A CA 1
ATOM 610 C C . LEU A 1 74 ? -9.704 1.137 -2.862 1.00 89.62 74 LEU A C 1
ATOM 612 O O . LEU A 1 74 ? -10.901 1.048 -2.588 1.00 89.62 74 LEU A O 1
ATOM 616 N N . TYR A 1 75 ? -8.767 0.517 -2.142 1.00 88.00 75 TYR A N 1
ATOM 617 C CA . TYR A 1 75 ? -9.104 -0.350 -1.015 1.00 88.00 75 TYR A CA 1
ATOM 618 C C . TYR A 1 75 ? -9.870 0.409 0.079 1.00 88.00 75 TYR A C 1
ATOM 620 O O . TYR A 1 75 ? -10.854 -0.096 0.608 1.00 88.00 75 TYR A O 1
ATOM 628 N N . ALA A 1 76 ? -9.463 1.643 0.397 1.00 84.25 76 ALA A N 1
ATOM 629 C CA . ALA A 1 76 ? -10.126 2.462 1.413 1.00 84.25 76 ALA A CA 1
ATOM 630 C C . ALA A 1 76 ? -11.554 2.891 1.025 1.00 84.25 76 ALA A C 1
ATOM 632 O O . ALA A 1 76 ? -12.389 3.113 1.903 1.00 84.25 76 ALA A O 1
ATOM 633 N N . ARG A 1 77 ? -11.838 3.033 -0.276 1.00 84.50 77 ARG A N 1
ATOM 634 C CA . ARG A 1 77 ? -13.176 3.368 -0.793 1.00 84.50 77 ARG A CA 1
ATOM 635 C C . ARG A 1 77 ? -14.083 2.145 -0.907 1.00 84.50 77 ARG A C 1
ATOM 637 O O . ARG A 1 77 ? -15.301 2.291 -0.820 1.00 84.50 77 ARG A O 1
ATOM 644 N N . ASN A 1 78 ? -13.501 0.959 -1.074 1.00 79.06 78 ASN A N 1
ATOM 645 C CA . ASN A 1 78 ? -14.243 -0.273 -1.281 1.00 79.06 78 ASN A CA 1
ATOM 646 C C . ASN A 1 78 ? -14.846 -0.790 0.037 1.00 79.06 78 ASN A C 1
ATOM 648 O O . ASN A 1 78 ? -14.199 -1.470 0.835 1.00 79.06 78 ASN A O 1
ATOM 652 N N . GLY A 1 79 ? -16.128 -0.490 0.253 1.00 64.69 79 GLY A N 1
ATOM 653 C CA . GLY A 1 79 ? -16.866 -0.892 1.454 1.00 64.69 79 GLY A CA 1
ATOM 654 C C . GLY A 1 79 ? -17.119 -2.400 1.588 1.00 64.69 79 GLY A C 1
ATOM 655 O O . GLY A 1 79 ? -17.629 -2.830 2.622 1.00 64.69 79 GLY A O 1
ATOM 656 N N . ALA A 1 80 ? -16.792 -3.205 0.569 1.00 68.06 80 ALA A N 1
ATOM 657 C CA . ALA A 1 80 ? -16.937 -4.660 0.615 1.00 68.06 80 ALA A CA 1
ATOM 658 C C . ALA A 1 80 ? -15.763 -5.365 1.314 1.00 68.06 80 ALA A C 1
ATOM 660 O O . ALA A 1 80 ? -15.882 -6.544 1.653 1.00 68.06 80 ALA A O 1
ATOM 661 N N . VAL A 1 81 ? -14.639 -4.671 1.533 1.00 70.19 81 VAL A N 1
ATOM 662 C CA . VAL A 1 81 ? -13.438 -5.253 2.142 1.00 70.19 81 VAL A CA 1
ATOM 663 C C . VAL A 1 81 ? -13.264 -4.758 3.576 1.00 70.19 81 VAL A C 1
ATOM 665 O O . VAL A 1 81 ? -13.616 -3.631 3.922 1.00 70.19 81 VAL A O 1
ATOM 668 N N . LEU A 1 82 ? -12.747 -5.626 4.449 1.00 70.00 82 LEU A N 1
ATOM 669 C CA . LEU A 1 82 ? -12.550 -5.285 5.854 1.00 70.00 82 LEU A CA 1
ATOM 670 C C . LEU A 1 82 ? -11.512 -4.158 6.006 1.00 70.00 82 LEU A C 1
ATOM 672 O O . LEU A 1 82 ? -10.498 -4.167 5.299 1.00 70.00 82 LEU A O 1
ATOM 676 N N . PRO A 1 83 ? -11.719 -3.221 6.951 1.00 73.44 83 PRO A N 1
ATOM 677 C CA . PRO A 1 83 ? -10.791 -2.123 7.185 1.00 73.44 83 PRO A CA 1
ATOM 678 C C . PRO A 1 83 ? -9.441 -2.656 7.676 1.00 73.44 83 PRO A C 1
ATOM 680 O O . PRO A 1 83 ? -9.353 -3.340 8.699 1.00 73.44 83 PRO A O 1
ATOM 683 N N . VAL A 1 84 ? -8.381 -2.310 6.947 1.00 82.38 84 VAL A N 1
ATOM 684 C CA . VAL A 1 84 ? -6.992 -2.700 7.214 1.00 82.38 84 VAL A CA 1
ATOM 685 C C . VAL A 1 84 ? -6.117 -1.446 7.157 1.00 82.38 84 VAL A C 1
ATOM 687 O O . VAL A 1 84 ? -6.402 -0.513 6.410 1.00 82.38 84 VAL A O 1
ATOM 690 N N . GLU A 1 85 ? -5.069 -1.399 7.979 1.00 83.81 85 GLU A N 1
ATOM 691 C CA . GLU A 1 85 ? -4.143 -0.264 8.004 1.00 83.81 85 GLU A CA 1
ATOM 692 C C . GLU A 1 85 ? -3.360 -0.138 6.680 1.00 83.81 85 GLU A C 1
ATOM 694 O O . GLU A 1 85 ? -2.907 -1.159 6.151 1.00 83.81 85 GLU A O 1
ATOM 699 N N . PRO A 1 86 ? -3.104 1.086 6.175 1.00 86.06 86 PRO A N 1
ATOM 700 C CA . PRO A 1 86 ? -2.440 1.290 4.884 1.00 86.06 86 PRO A CA 1
ATOM 701 C C . PRO A 1 86 ? -1.088 0.577 4.737 1.00 86.06 86 PRO A C 1
ATOM 703 O O . PRO A 1 86 ? -0.807 -0.002 3.695 1.00 86.06 86 PRO A O 1
ATOM 706 N N . TYR A 1 87 ? -0.272 0.533 5.794 1.00 85.19 87 TYR A N 1
ATOM 707 C CA . TYR A 1 87 ? 1.036 -0.136 5.750 1.00 85.19 87 TYR A CA 1
ATOM 708 C C . TYR A 1 87 ? 0.931 -1.669 5.620 1.00 85.19 87 TYR A C 1
ATOM 710 O O . TYR A 1 87 ? 1.829 -2.308 5.077 1.00 85.19 87 TYR A O 1
ATOM 718 N N . LEU A 1 88 ? -0.161 -2.278 6.102 1.00 88.50 88 LEU A N 1
ATOM 719 C CA . LEU A 1 88 ? -0.414 -3.715 5.937 1.00 88.50 88 LEU A CA 1
ATOM 720 C C . LEU A 1 88 ? -0.882 -4.025 4.513 1.00 88.50 88 LEU A C 1
ATOM 722 O O . LEU A 1 88 ? -0.495 -5.047 3.953 1.00 88.50 88 LEU A O 1
ATOM 726 N N . LEU A 1 89 ? -1.679 -3.128 3.927 1.00 89.81 89 LEU A N 1
ATOM 727 C CA . LEU A 1 89 ? -2.109 -3.215 2.532 1.00 89.81 89 LEU A CA 1
ATOM 728 C C . LEU A 1 89 ? -0.938 -3.042 1.569 1.00 89.81 89 LEU A C 1
ATOM 730 O O . LEU A 1 89 ? -0.812 -3.804 0.615 1.00 89.81 89 LEU A O 1
ATOM 734 N N . GLU A 1 90 ? -0.040 -2.102 1.854 1.00 91.75 90 GLU A N 1
ATOM 735 C CA . GLU A 1 90 ? 1.207 -1.958 1.109 1.00 91.75 90 GLU A CA 1
ATOM 736 C C . GLU A 1 90 ? 2.064 -3.229 1.214 1.00 91.75 90 GLU A C 1
ATOM 738 O O . GLU A 1 90 ? 2.592 -3.702 0.210 1.00 91.75 90 GLU A O 1
ATOM 743 N N . GLY A 1 91 ? 2.159 -3.829 2.405 1.00 90.81 91 GLY A N 1
ATOM 744 C CA . GLY A 1 91 ? 2.840 -5.112 2.598 1.00 90.81 91 GLY A CA 1
ATOM 745 C C . GLY A 1 91 ? 2.234 -6.247 1.763 1.00 90.81 91 GLY A C 1
ATOM 746 O O . GLY A 1 91 ? 2.970 -6.997 1.125 1.00 90.81 91 GLY A O 1
ATOM 747 N N . ALA A 1 92 ? 0.903 -6.342 1.712 1.00 91.62 92 ALA A N 1
ATOM 748 C CA . ALA A 1 92 ? 0.185 -7.320 0.895 1.00 91.62 92 ALA A CA 1
ATOM 749 C C . ALA A 1 92 ? 0.416 -7.102 -0.613 1.00 91.62 92 ALA A C 1
ATOM 751 O O . ALA A 1 92 ? 0.694 -8.050 -1.352 1.00 91.62 92 ALA A O 1
ATOM 752 N N . LEU A 1 93 ? 0.360 -5.847 -1.066 1.00 92.94 93 LEU A N 1
ATOM 753 C CA . LEU A 1 93 ? 0.653 -5.472 -2.447 1.00 92.94 93 LEU A CA 1
ATOM 754 C C . LEU A 1 93 ? 2.087 -5.850 -2.834 1.00 92.94 93 LEU A C 1
ATOM 756 O O . LEU A 1 93 ? 2.290 -6.501 -3.856 1.00 92.94 93 LEU A O 1
ATOM 760 N N . ARG A 1 94 ? 3.074 -5.508 -1.997 1.00 91.62 94 ARG A N 1
ATOM 761 C CA . ARG A 1 94 ? 4.481 -5.885 -2.211 1.00 91.62 94 ARG A CA 1
ATOM 762 C C . ARG A 1 94 ? 4.652 -7.403 -2.273 1.00 91.62 94 ARG A C 1
ATOM 764 O O . ARG A 1 94 ? 5.270 -7.891 -3.209 1.00 91.62 94 ARG A O 1
ATOM 771 N N . SER A 1 95 ? 4.024 -8.144 -1.356 1.00 92.75 95 SER A N 1
ATOM 772 C CA . SER A 1 95 ? 4.042 -9.614 -1.362 1.00 92.75 95 SER A CA 1
ATOM 773 C C . SER A 1 95 ? 3.514 -10.194 -2.677 1.00 92.75 95 SER A C 1
ATOM 775 O O . SER A 1 95 ? 4.102 -11.122 -3.232 1.00 92.75 95 SER A O 1
ATOM 777 N N . TYR A 1 96 ? 2.420 -9.637 -3.206 1.00 93.62 96 TYR A N 1
ATOM 778 C CA . TYR A 1 96 ? 1.881 -10.072 -4.492 1.00 93.62 96 TYR A CA 1
ATOM 779 C C . TYR A 1 96 ? 2.827 -9.735 -5.652 1.00 93.62 96 TYR A C 1
ATOM 781 O O . TYR A 1 96 ? 3.130 -10.616 -6.456 1.00 93.62 96 TYR A O 1
ATOM 789 N N . LEU A 1 97 ? 3.335 -8.501 -5.717 1.00 91.19 97 LEU A N 1
ATOM 790 C CA . LEU A 1 97 ? 4.270 -8.063 -6.760 1.00 91.19 97 LEU A CA 1
ATOM 791 C C . LEU A 1 97 ? 5.551 -8.905 -6.779 1.00 91.19 97 LEU A C 1
ATOM 793 O O . LEU A 1 97 ? 5.998 -9.313 -7.852 1.00 91.19 97 LEU A O 1
ATOM 797 N N . ASP A 1 98 ? 6.090 -9.245 -5.608 1.00 91.25 98 ASP A N 1
ATOM 798 C CA . ASP A 1 98 ? 7.239 -10.140 -5.480 1.00 91.25 98 ASP A CA 1
ATOM 799 C C . ASP A 1 98 ? 6.911 -11.548 -6.008 1.00 91.25 98 ASP A C 1
ATOM 801 O O . ASP A 1 98 ? 7.725 -12.159 -6.706 1.00 91.25 98 ASP A O 1
ATOM 805 N N . SER A 1 99 ? 5.697 -12.053 -5.748 1.00 90.44 99 SER A N 1
ATOM 806 C CA . SER A 1 99 ? 5.265 -13.383 -6.204 1.00 90.44 99 SER A CA 1
ATOM 807 C C . SER A 1 99 ? 5.221 -13.516 -7.731 1.00 90.44 99 SER A C 1
ATOM 809 O O . SER A 1 99 ? 5.548 -14.577 -8.269 1.00 90.44 99 SER A O 1
ATOM 811 N N . ILE A 1 100 ? 4.888 -12.428 -8.432 1.00 87.69 100 ILE A N 1
ATOM 812 C CA . ILE A 1 100 ? 4.860 -12.365 -9.900 1.00 87.69 100 ILE A CA 1
ATOM 813 C C . ILE A 1 100 ? 6.155 -11.792 -10.496 1.00 87.69 100 ILE A C 1
ATOM 815 O O . ILE A 1 100 ? 6.232 -11.593 -11.706 1.00 87.69 100 ILE A O 1
ATOM 819 N N . ARG A 1 101 ? 7.183 -11.546 -9.665 1.00 84.38 101 ARG A N 1
ATOM 820 C CA . ARG A 1 101 ? 8.459 -10.910 -10.047 1.00 84.38 101 ARG A CA 1
ATOM 821 C C . ARG A 1 101 ? 8.283 -9.553 -10.739 1.00 84.38 101 ARG A C 1
ATOM 823 O O . ARG A 1 101 ? 9.104 -9.167 -11.564 1.00 84.38 101 ARG A O 1
ATOM 830 N N . ALA A 1 102 ? 7.222 -8.832 -10.395 1.00 80.81 102 ALA A N 1
ATOM 831 C CA . ALA A 1 102 ? 6.899 -7.539 -10.985 1.00 80.81 102 ALA A CA 1
ATOM 832 C C . ALA A 1 102 ? 7.622 -6.373 -10.316 1.00 80.81 102 ALA A C 1
ATOM 834 O O . ALA A 1 102 ? 7.587 -5.269 -10.842 1.00 80.81 102 ALA A O 1
ATOM 835 N N . THR A 1 103 ? 8.265 -6.592 -9.167 1.00 75.25 103 THR A N 1
ATOM 836 C CA . THR A 1 103 ? 8.868 -5.516 -8.373 1.00 75.25 103 THR A CA 1
ATOM 837 C C . THR A 1 103 ? 9.809 -4.652 -9.207 1.00 75.25 103 THR A C 1
ATOM 839 O O . THR A 1 103 ? 9.711 -3.431 -9.127 1.00 75.25 103 THR A O 1
ATOM 842 N N . ASP A 1 104 ? 10.605 -5.252 -10.091 1.00 75.94 104 ASP A N 1
ATOM 843 C CA . ASP A 1 104 ? 11.554 -4.538 -10.955 1.00 75.94 104 ASP A CA 1
ATOM 844 C C . ASP A 1 104 ? 11.165 -4.563 -12.447 1.00 75.94 104 ASP A C 1
ATOM 846 O O . ASP A 1 104 ? 11.937 -4.122 -13.298 1.00 75.94 104 ASP A O 1
ATOM 850 N N . ASP A 1 105 ? 9.969 -5.057 -12.785 1.00 83.81 105 ASP A N 1
ATOM 851 C CA . ASP A 1 105 ? 9.485 -5.097 -14.167 1.00 83.81 105 ASP A CA 1
ATOM 852 C C . ASP A 1 105 ? 8.531 -3.931 -14.439 1.00 83.81 105 ASP A C 1
ATOM 854 O O . ASP A 1 105 ? 7.350 -3.942 -14.076 1.00 83.81 105 ASP A O 1
ATOM 858 N N . PHE A 1 106 ? 9.057 -2.924 -15.136 1.00 83.69 106 PHE A N 1
ATOM 859 C CA . PHE A 1 106 ? 8.305 -1.737 -15.526 1.00 83.69 106 PHE A CA 1
ATOM 860 C C . PHE A 1 106 ? 7.025 -2.064 -16.309 1.00 83.69 106 PHE A C 1
ATOM 862 O O . PHE A 1 106 ? 5.998 -1.423 -16.092 1.00 83.69 106 PHE A O 1
ATOM 869 N N . SER A 1 107 ? 7.059 -3.059 -17.201 1.00 85.44 107 SER A N 1
ATOM 870 C CA . SER A 1 107 ? 5.916 -3.374 -18.068 1.00 85.44 107 SER A CA 1
ATOM 871 C C . SER A 1 107 ? 4.767 -3.961 -17.258 1.00 85.44 107 SER A C 1
ATOM 873 O O . SER A 1 107 ? 3.608 -3.606 -17.475 1.00 85.44 107 SER A O 1
ATOM 875 N N . ILE A 1 108 ? 5.087 -4.828 -16.292 1.00 87.12 108 ILE A N 1
ATOM 876 C CA . ILE A 1 108 ? 4.080 -5.422 -15.411 1.00 87.12 108 ILE A CA 1
ATOM 877 C C . ILE A 1 108 ? 3.509 -4.363 -14.462 1.00 87.12 108 ILE A C 1
ATOM 879 O O . ILE A 1 108 ? 2.291 -4.293 -14.300 1.00 87.12 108 ILE A O 1
ATOM 883 N N . LEU A 1 109 ? 4.353 -3.500 -13.882 1.00 88.19 109 LEU A N 1
ATOM 884 C CA . LEU A 1 109 ? 3.894 -2.405 -13.017 1.00 88.19 109 LEU A CA 1
ATOM 885 C C . LEU A 1 109 ? 3.003 -1.412 -13.768 1.00 88.19 109 LEU A C 1
ATOM 887 O O . LEU A 1 109 ? 1.964 -1.011 -13.246 1.00 88.19 109 LEU A O 1
ATOM 891 N N . GLN A 1 110 ? 3.374 -1.043 -14.997 1.00 87.62 110 GLN A N 1
ATOM 892 C CA . GLN A 1 110 ? 2.573 -0.145 -15.825 1.00 87.62 110 GLN A CA 1
ATOM 893 C C . GLN A 1 110 ? 1.218 -0.772 -16.174 1.00 87.62 110 GLN A C 1
ATOM 895 O O . GLN A 1 110 ? 0.198 -0.095 -16.059 1.00 87.62 110 GLN A O 1
ATOM 900 N N . ALA A 1 111 ? 1.188 -2.057 -16.541 1.00 88.75 111 ALA A N 1
ATOM 901 C CA . ALA A 1 111 ? -0.056 -2.768 -16.835 1.00 88.75 111 ALA A CA 1
ATOM 902 C C . ALA A 1 111 ? -0.967 -2.880 -15.600 1.00 88.75 111 ALA A C 1
ATOM 904 O O . ALA 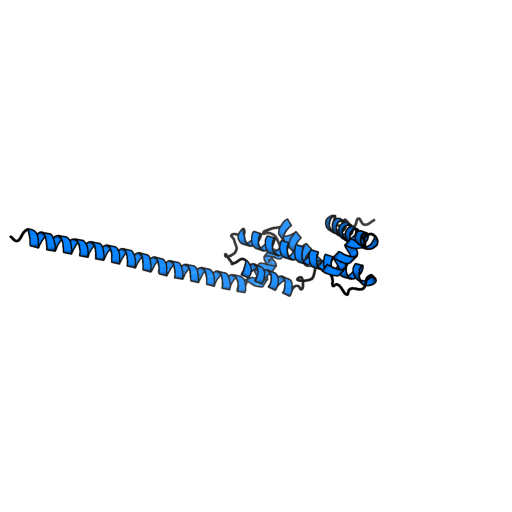A 1 111 ? -2.167 -2.641 -15.701 1.00 88.75 111 ALA A O 1
ATOM 905 N N . ALA A 1 112 ? -0.400 -3.184 -14.429 1.00 90.50 112 ALA A N 1
ATOM 906 C CA . ALA A 1 112 ? -1.135 -3.222 -13.166 1.00 90.50 112 ALA A CA 1
ATOM 907 C C . ALA A 1 112 ? -1.721 -1.850 -12.797 1.00 90.50 112 ALA A C 1
ATOM 909 O O . ALA A 1 112 ? -2.877 -1.752 -12.389 1.00 90.50 112 ALA A O 1
ATOM 910 N N . TYR A 1 113 ? -0.935 -0.784 -12.973 1.00 90.31 113 TYR A N 1
ATOM 911 C CA . TYR A 1 113 ? -1.370 0.583 -12.696 1.00 90.31 113 TYR A CA 1
ATOM 912 C C . TYR A 1 113 ? -2.495 1.021 -13.642 1.00 90.31 113 TYR A C 1
ATOM 914 O O . TYR A 1 113 ? -3.486 1.598 -13.196 1.00 90.31 113 TYR A O 1
ATOM 922 N N . GLN A 1 114 ? -2.379 0.701 -14.934 1.00 89.69 114 GLN A N 1
ATOM 923 C CA . GLN A 1 114 ? -3.432 0.958 -15.918 1.00 89.69 114 GLN A CA 1
ATOM 924 C C . GLN A 1 114 ? -4.712 0.183 -15.589 1.00 89.69 114 GLN A C 1
ATOM 926 O O . GLN A 1 114 ? -5.784 0.777 -15.574 1.00 89.69 114 GLN A O 1
ATOM 931 N N . ASP A 1 115 ? -4.611 -1.102 -15.235 1.00 92.19 115 ASP A N 1
ATOM 932 C CA . ASP A 1 115 ? -5.778 -1.908 -14.865 1.00 92.19 115 ASP A CA 1
ATOM 933 C C . ASP A 1 115 ? -6.521 -1.349 -13.640 1.00 92.19 115 ASP A C 1
ATOM 935 O O . ASP A 1 115 ? -7.750 -1.264 -13.659 1.00 92.19 115 ASP A O 1
ATOM 939 N N . LEU A 1 116 ? -5.795 -0.916 -12.599 1.00 90.69 116 LEU A N 1
ATOM 940 C CA . LEU A 1 116 ? -6.406 -0.261 -11.435 1.00 90.69 116 LEU A CA 1
ATOM 941 C C . LEU A 1 116 ? -7.134 1.026 -11.820 1.00 90.69 116 LEU A C 1
ATOM 943 O O . LEU A 1 116 ? -8.255 1.255 -11.369 1.00 90.69 116 LEU A O 1
ATOM 947 N N . ARG A 1 117 ? -6.504 1.856 -12.653 1.00 89.44 117 ARG A N 1
ATOM 948 C CA . ARG A 1 117 ? -7.042 3.159 -13.044 1.00 89.44 117 ARG A CA 1
ATOM 949 C C . ARG A 1 117 ? -8.257 3.048 -13.965 1.00 89.44 117 ARG A C 1
ATOM 951 O O . ARG A 1 117 ? -9.175 3.854 -13.850 1.00 89.44 117 ARG A O 1
ATOM 958 N N . ASP A 1 118 ? -8.251 2.079 -14.874 1.00 90.50 118 ASP A N 1
ATOM 959 C CA . ASP A 1 118 ? -9.296 1.930 -15.887 1.00 90.50 118 ASP A CA 1
ATOM 960 C C . ASP A 1 118 ? -10.524 1.184 -15.348 1.00 90.50 118 ASP A C 1
ATOM 962 O O . ASP A 1 118 ? -11.644 1.429 -15.805 1.00 90.50 118 ASP A O 1
ATOM 966 N N . HIS A 1 119 ? -10.333 0.281 -14.379 1.00 87.19 119 HIS A N 1
ATOM 967 C CA . HIS A 1 119 ? -11.384 -0.638 -13.938 1.00 87.19 119 HIS A CA 1
ATOM 968 C C . HIS A 1 119 ? -11.763 -0.532 -12.456 1.00 87.19 119 HIS A C 1
ATOM 970 O O . HIS A 1 119 ? -12.777 -1.120 -12.079 1.00 87.19 119 HIS A O 1
ATOM 976 N N . GLU A 1 120 ? -11.013 0.190 -11.617 1.00 85.38 120 GLU A N 1
ATOM 977 C CA . GLU A 1 120 ? -11.282 0.373 -10.180 1.00 85.38 120 GLU A CA 1
ATOM 978 C C . GLU A 1 120 ? -11.620 -0.962 -9.464 1.00 85.38 120 GLU A C 1
ATOM 980 O O . GLU A 1 120 ? -10.799 -1.875 -9.407 1.00 85.38 120 GLU A O 1
ATOM 985 N N . GLU A 1 121 ? -12.846 -1.137 -8.951 1.00 74.94 121 GLU A N 1
ATOM 986 C CA . GLU A 1 121 ? -13.321 -2.371 -8.289 1.00 74.94 121 GLU A CA 1
ATOM 987 C C . GLU A 1 121 ? -13.467 -3.582 -9.244 1.00 74.94 121 GLU A C 1
ATOM 989 O O . GLU A 1 121 ? -13.579 -4.748 -8.830 1.00 74.94 121 GLU A O 1
ATOM 994 N N . GLY A 1 122 ? -13.492 -3.312 -10.548 1.00 83.88 122 GLY A N 1
ATOM 995 C CA . GLY A 1 122 ? -13.465 -4.292 -11.627 1.00 83.88 122 GLY A CA 1
ATOM 996 C C . GLY A 1 122 ? -12.064 -4.793 -11.975 1.00 83.88 122 GLY A C 1
ATOM 997 O O . GLY A 1 122 ? -11.969 -5.770 -12.716 1.00 83.88 122 GLY A O 1
ATOM 998 N N . SER A 1 123 ? -11.010 -4.169 -11.438 1.00 89.75 123 SER A N 1
ATOM 999 C CA . SER A 1 123 ? -9.618 -4.526 -11.718 1.00 89.75 123 SER A CA 1
ATOM 1000 C C . SER A 1 123 ? -9.329 -5.986 -11.362 1.00 89.75 123 SER A C 1
ATOM 1002 O O . SER A 1 123 ? -9.584 -6.450 -10.242 1.00 89.75 123 SER A O 1
ATOM 1004 N N . PHE A 1 124 ? -8.760 -6.712 -12.325 1.00 90.94 124 PHE A N 1
ATOM 1005 C CA . PHE A 1 124 ? -8.253 -8.063 -12.094 1.00 90.94 124 PHE A CA 1
ATOM 1006 C C . PHE A 1 124 ? -7.063 -8.022 -11.143 1.00 90.94 124 PHE A C 1
ATOM 1008 O O . PHE A 1 124 ? -7.015 -8.803 -10.195 1.00 90.94 124 PHE A O 1
ATOM 1015 N N . PHE A 1 125 ? -6.171 -7.046 -11.328 1.00 92.62 125 PHE A N 1
ATOM 1016 C CA . PHE A 1 125 ? -5.024 -6.848 -10.456 1.00 92.62 125 PHE A CA 1
ATOM 1017 C C . PHE A 1 125 ? -5.441 -6.659 -8.993 1.00 92.62 125 PHE A C 1
ATOM 1019 O O . PHE A 1 125 ? -4.920 -7.342 -8.112 1.00 92.62 125 PHE A O 1
ATOM 1026 N N . PHE A 1 126 ? -6.425 -5.794 -8.720 1.00 91.19 126 PHE A N 1
ATOM 1027 C CA . PHE A 1 126 ? -6.934 -5.582 -7.363 1.00 91.19 126 PHE A CA 1
ATOM 1028 C C . PHE A 1 126 ? -7.428 -6.888 -6.730 1.00 91.19 126 PHE A C 1
ATOM 1030 O O . PHE A 1 126 ? -7.070 -7.218 -5.596 1.00 91.19 126 PHE A O 1
ATOM 1037 N N . ARG A 1 127 ? -8.236 -7.654 -7.472 1.00 90.81 127 ARG A N 1
ATOM 1038 C CA . ARG A 1 127 ? -8.797 -8.927 -6.997 1.00 90.81 127 ARG A CA 1
ATOM 1039 C C . ARG A 1 127 ? -7.717 -9.961 -6.734 1.00 90.81 127 ARG A C 1
ATOM 1041 O O . ARG A 1 127 ? -7.800 -10.654 -5.723 1.00 90.81 127 ARG A O 1
ATOM 1048 N N . ASP A 1 128 ? -6.709 -10.038 -7.592 1.00 93.38 128 ASP A N 1
ATOM 1049 C CA . ASP A 1 128 ? -5.609 -10.982 -7.433 1.00 93.38 128 ASP A CA 1
ATOM 1050 C C . ASP A 1 128 ? -4.753 -10.638 -6.211 1.00 93.38 128 ASP A C 1
ATOM 1052 O O . ASP A 1 128 ? -4.449 -11.531 -5.421 1.00 93.38 128 ASP A O 1
ATOM 1056 N N . VAL A 1 129 ? -4.456 -9.352 -5.974 1.00 91.69 129 VAL A N 1
ATOM 1057 C CA . VAL A 1 129 ? -3.738 -8.908 -4.765 1.00 91.69 129 VAL A CA 1
ATOM 1058 C C . VAL A 1 129 ? -4.516 -9.285 -3.502 1.00 91.69 129 VAL A C 1
ATOM 1060 O O . VAL A 1 129 ? -3.944 -9.856 -2.567 1.00 91.69 129 VAL A O 1
ATOM 1063 N N . VAL A 1 130 ? -5.821 -8.991 -3.462 1.00 89.44 130 VAL A N 1
ATOM 1064 C CA . VAL A 1 130 ? -6.677 -9.299 -2.304 1.00 89.44 130 VAL A CA 1
ATOM 1065 C C . VAL A 1 130 ? -6.819 -10.808 -2.112 1.00 89.44 130 VAL A C 1
ATOM 1067 O O . VAL A 1 130 ? -6.721 -11.293 -0.988 1.00 89.44 130 VAL A O 1
ATOM 1070 N N . SER A 1 131 ? -7.004 -11.566 -3.195 1.00 91.00 131 SER A N 1
ATOM 1071 C CA . SER A 1 131 ? -7.139 -13.023 -3.149 1.00 91.00 131 SER A CA 1
ATOM 1072 C C . SER A 1 131 ? -5.845 -13.701 -2.703 1.00 91.00 131 SER A C 1
ATOM 1074 O O . SER A 1 131 ? -5.889 -14.621 -1.890 1.00 91.00 131 SER A O 1
ATOM 1076 N N . HIS A 1 132 ? -4.693 -13.246 -3.201 1.00 92.94 132 HIS A N 1
ATOM 1077 C CA . HIS A 1 132 ? -3.383 -13.776 -2.827 1.00 92.94 132 HIS A CA 1
ATOM 1078 C C . HIS A 1 132 ? -3.091 -13.574 -1.336 1.00 92.94 132 HIS A C 1
ATOM 1080 O O . HIS A 1 132 ? -2.533 -14.452 -0.685 1.00 92.94 132 HIS A O 1
ATOM 1086 N N . ASN A 1 133 ? -3.502 -12.431 -0.784 1.00 90.31 133 ASN A N 1
ATOM 1087 C CA . ASN A 1 133 ? -3.232 -12.054 0.603 1.00 90.31 133 ASN A CA 1
ATOM 1088 C C . ASN A 1 133 ? -4.428 -12.267 1.537 1.00 90.31 133 ASN A C 1
ATOM 1090 O O . ASN A 1 133 ? -4.441 -11.732 2.647 1.00 90.31 133 ASN A O 1
ATOM 1094 N N . ARG A 1 134 ? -5.439 -13.028 1.110 1.00 89.00 134 ARG A N 1
ATOM 1095 C CA . ARG A 1 134 ? -6.730 -13.114 1.796 1.00 89.00 134 ARG A CA 1
ATOM 1096 C C . ARG A 1 134 ? -6.595 -13.484 3.271 1.00 89.00 134 ARG A C 1
ATOM 1098 O O . ARG A 1 134 ? -7.045 -12.726 4.124 1.00 89.00 134 ARG A O 1
ATOM 1105 N N . ASP A 1 135 ? -5.925 -14.593 3.569 1.00 88.00 135 ASP A N 1
ATOM 1106 C CA . ASP A 1 135 ? -5.776 -15.089 4.942 1.00 88.00 135 ASP A CA 1
ATOM 1107 C C . ASP A 1 135 ? -5.032 -14.083 5.832 1.00 88.00 135 ASP A C 1
ATOM 1109 O O . ASP A 1 135 ? -5.381 -13.878 6.996 1.00 88.00 135 ASP A O 1
ATOM 1113 N N . PHE A 1 136 ? -4.021 -13.409 5.274 1.00 88.12 136 PHE A N 1
ATOM 1114 C CA . PHE A 1 136 ? -3.269 -12.371 5.972 1.00 88.12 136 PHE A CA 1
ATOM 1115 C C . PHE A 1 136 ? -4.152 -11.156 6.290 1.00 88.12 136 PHE A C 1
ATOM 1117 O O . PHE A 1 136 ? -4.189 -10.702 7.436 1.00 88.12 136 PHE A O 1
ATOM 1124 N N . LEU A 1 137 ? -4.895 -10.652 5.302 1.00 86.88 137 LEU A N 1
ATOM 1125 C CA . LEU A 1 137 ? -5.779 -9.494 5.458 1.00 86.88 137 LEU A CA 1
ATOM 1126 C C . LEU A 1 137 ? -6.948 -9.793 6.411 1.00 86.88 137 LEU A C 1
ATOM 1128 O O . LEU A 1 137 ? -7.273 -8.972 7.276 1.00 86.88 137 LEU A O 1
ATOM 1132 N N . GLU A 1 138 ? -7.542 -10.983 6.317 1.00 84.75 138 GLU A N 1
ATOM 1133 C CA . GLU A 1 138 ? -8.594 -11.452 7.227 1.00 84.75 138 GLU A CA 1
ATOM 1134 C C . GLU A 1 138 ? -8.072 -11.584 8.669 1.00 84.75 138 GLU A C 1
ATOM 1136 O O . GLU A 1 138 ? -8.715 -11.117 9.610 1.00 84.75 138 GLU A O 1
ATOM 1141 N N . ALA A 1 139 ? -6.869 -12.131 8.871 1.00 85.62 139 ALA A N 1
ATOM 1142 C CA . ALA A 1 139 ? -6.280 -12.241 10.205 1.00 85.62 139 ALA A CA 1
ATOM 1143 C C . ALA A 1 139 ? -6.003 -10.867 10.844 1.00 85.62 139 ALA A C 1
ATOM 1145 O O . ALA A 1 139 ? -6.264 -10.667 12.036 1.00 85.62 139 ALA A O 1
ATOM 1146 N N . GLN A 1 140 ? -5.489 -9.905 10.069 1.00 84.81 140 GLN A N 1
ATOM 1147 C CA . GLN A 1 140 ? -5.198 -8.561 10.583 1.00 84.81 140 GLN A CA 1
ATOM 1148 C C . GLN A 1 140 ? -6.468 -7.769 10.892 1.00 84.81 140 GLN A C 1
ATOM 1150 O O . GLN A 1 140 ? -6.558 -7.126 11.942 1.00 84.81 140 GLN A O 1
ATOM 1155 N N . SER A 1 141 ? -7.468 -7.846 10.016 1.00 77.62 141 SER A N 1
ATOM 1156 C CA . SER A 1 141 ? -8.760 -7.200 10.252 1.00 77.62 141 SER A CA 1
ATOM 1157 C C . SER A 1 141 ? -9.471 -7.787 11.475 1.00 77.62 141 SER A C 1
ATOM 1159 O O . SER A 1 141 ? -9.879 -7.029 12.355 1.00 77.62 141 SER A O 1
ATOM 1161 N N . ALA A 1 142 ? -9.517 -9.117 11.617 1.00 79.50 142 ALA A N 1
ATOM 1162 C CA . ALA A 1 142 ? -10.103 -9.777 12.784 1.00 79.50 142 ALA A CA 1
ATOM 1163 C C . ALA A 1 142 ? -9.416 -9.362 14.097 1.00 79.50 142 ALA A C 1
ATOM 1165 O O . ALA A 1 142 ? -10.086 -9.057 15.089 1.00 79.50 142 ALA A O 1
ATOM 1166 N N . LYS A 1 143 ? -8.078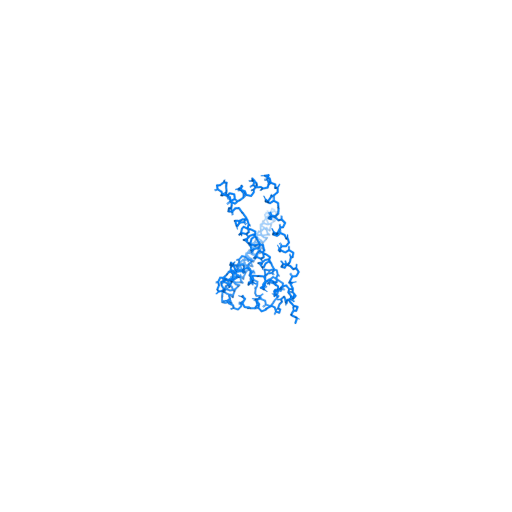 -9.284 14.100 1.00 79.88 143 LYS A N 1
ATOM 1167 C CA . LYS A 1 143 ? -7.301 -8.807 15.252 1.00 79.88 143 LYS A CA 1
ATOM 1168 C C . LYS A 1 143 ? -7.683 -7.374 15.640 1.00 79.88 143 LYS A C 1
ATOM 1170 O O . LYS A 1 143 ? -7.841 -7.088 16.826 1.00 79.88 143 LYS A O 1
ATOM 1175 N N . ARG A 1 144 ? -7.862 -6.482 14.661 1.00 76.38 144 ARG A N 1
ATOM 1176 C CA . ARG A 1 144 ? -8.253 -5.080 14.891 1.00 76.38 144 ARG A CA 1
ATOM 1177 C C . ARG A 1 144 ? -9.658 -4.972 15.476 1.00 76.38 144 ARG A C 1
ATOM 1179 O O . ARG A 1 144 ? -9.836 -4.302 16.492 1.00 76.38 144 ARG A O 1
ATOM 1186 N N . THR A 1 145 ? -10.622 -5.690 14.900 1.00 78.75 145 THR A N 1
ATOM 1187 C CA . THR A 1 145 ? -11.996 -5.740 15.418 1.00 78.75 145 THR A CA 1
ATOM 1188 C C . THR A 1 145 ? -12.023 -6.220 16.868 1.00 78.75 145 THR A C 1
ATOM 1190 O O . THR A 1 145 ? -12.722 -5.642 17.698 1.00 78.75 145 THR A O 1
ATOM 1193 N N . TRP A 1 146 ? -11.228 -7.236 17.211 1.00 78.88 146 TRP A N 1
ATOM 1194 C CA . TRP A 1 146 ? -11.175 -7.758 18.576 1.00 78.88 146 TRP A CA 1
ATOM 1195 C C . TRP A 1 146 ? -10.615 -6.737 19.579 1.00 78.88 146 TRP A C 1
ATOM 1197 O O . TRP A 1 146 ? -11.207 -6.529 20.639 1.00 78.88 146 TRP A O 1
ATOM 1207 N N . ILE A 1 147 ? -9.534 -6.034 19.216 1.00 78.81 147 ILE A N 1
ATOM 1208 C CA . ILE A 1 147 ? -8.949 -4.959 20.036 1.00 78.81 147 ILE A CA 1
ATOM 1209 C C . ILE A 1 147 ? -9.965 -3.833 20.277 1.00 78.81 147 ILE A C 1
ATOM 1211 O O . ILE A 1 147 ? -10.099 -3.348 21.401 1.00 78.81 147 ILE A O 1
ATOM 1215 N N . GLU A 1 148 ? -10.706 -3.414 19.249 1.00 82.50 148 GLU A N 1
ATOM 1216 C CA . GLU A 1 148 ? -11.731 -2.374 19.394 1.00 82.50 148 GLU A CA 1
ATOM 1217 C C . GLU A 1 148 ? -12.884 -2.814 20.302 1.00 82.50 148 GLU A C 1
ATOM 1219 O O . GLU A 1 148 ? -13.320 -2.040 21.159 1.00 82.50 148 GLU A O 1
ATOM 1224 N N . VAL A 1 149 ? -13.349 -4.060 20.166 1.00 85.38 149 VAL A N 1
ATOM 1225 C CA . VAL A 1 149 ? -14.391 -4.632 21.033 1.00 85.38 149 VAL A CA 1
ATOM 1226 C C . VAL A 1 149 ? -13.934 -4.663 22.491 1.00 85.38 149 VAL A C 1
ATOM 1228 O O . VAL A 1 149 ? -14.682 -4.248 23.382 1.00 85.38 149 VAL A O 1
ATOM 1231 N N . GLU A 1 150 ? -12.708 -5.113 22.755 1.00 86.06 150 GLU A N 1
ATOM 1232 C CA . GLU A 1 150 ? -12.164 -5.159 24.111 1.00 86.06 150 GLU A CA 1
ATOM 1233 C C . GLU A 1 150 ? -12.016 -3.753 24.706 1.00 86.06 150 GLU A C 1
ATOM 1235 O O . GLU A 1 150 ? -12.452 -3.502 25.835 1.00 86.06 150 GLU A O 1
ATOM 1240 N N . ARG A 1 151 ? -11.504 -2.801 23.919 1.00 85.62 151 ARG A N 1
ATOM 1241 C CA . ARG A 1 151 ? -11.386 -1.395 24.316 1.00 85.62 151 ARG A CA 1
ATOM 1242 C C . ARG A 1 151 ? -12.745 -0.793 24.679 1.00 85.62 151 ARG A C 1
ATOM 1244 O O . ARG A 1 151 ? -12.883 -0.180 25.736 1.00 85.62 151 ARG A O 1
ATOM 1251 N N . ASN A 1 152 ? -13.765 -1.005 23.849 1.00 89.75 152 ASN A N 1
ATOM 1252 C CA . ASN A 1 152 ? -15.118 -0.502 24.103 1.00 89.75 152 ASN A CA 1
ATOM 1253 C C . ASN A 1 152 ? -15.737 -1.139 25.359 1.00 89.75 152 ASN A C 1
ATOM 1255 O O . ASN A 1 152 ? -16.397 -0.461 26.149 1.00 89.75 152 ASN A O 1
ATOM 1259 N N . SER A 1 153 ? -15.478 -2.429 25.592 1.00 90.25 153 SER A N 1
ATOM 1260 C CA . SER A 1 153 ? -15.893 -3.127 26.814 1.00 90.25 153 SER A CA 1
ATOM 1261 C C . SER A 1 153 ? -15.244 -2.530 28.066 1.00 90.25 153 SER A C 1
ATOM 1263 O O . SER A 1 153 ? -15.922 -2.325 29.078 1.00 90.25 153 SER A O 1
ATOM 1265 N N . LEU A 1 154 ? -13.948 -2.204 28.003 1.00 91.31 154 LEU A N 1
ATOM 1266 C CA . LEU A 1 154 ? -13.225 -1.549 29.094 1.00 91.31 154 LEU A CA 1
ATOM 1267 C C . LEU A 1 154 ? -13.764 -0.145 29.378 1.00 91.31 154 LEU A C 1
ATOM 1269 O O . LEU A 1 154 ? -14.073 0.145 30.534 1.00 91.31 154 LEU A O 1
ATOM 1273 N N . TYR A 1 155 ? -13.960 0.689 28.352 1.00 92.25 155 TYR A N 1
ATOM 1274 C CA . TYR A 1 155 ? -14.546 2.021 28.531 1.00 92.25 155 TYR A CA 1
ATOM 1275 C C . TYR A 1 155 ? -15.936 1.951 29.166 1.00 92.25 155 TYR A C 1
ATOM 1277 O O . TYR A 1 155 ? -16.179 2.602 30.179 1.00 92.25 155 TYR A O 1
ATOM 1285 N N . SER A 1 156 ? -16.802 1.055 28.683 1.00 92.88 156 SER A N 1
ATOM 1286 C CA . SER A 1 156 ? -18.127 0.843 29.276 1.00 92.88 156 SER A CA 1
ATOM 1287 C C . SER A 1 156 ? -18.066 0.411 30.750 1.00 92.88 156 SER A C 1
ATOM 1289 O O . SER A 1 156 ? -18.951 0.749 31.541 1.00 92.88 156 SER A O 1
ATOM 1291 N N . LYS A 1 157 ? -17.054 -0.373 31.149 1.00 93.25 157 LYS A N 1
ATOM 1292 C CA . LYS A 1 157 ? -16.852 -0.754 32.558 1.00 93.25 157 LYS A CA 1
ATOM 1293 C C . LYS A 1 157 ? -16.411 0.442 33.405 1.00 93.25 157 LYS A C 1
ATOM 1295 O O . LYS A 1 157 ? -16.915 0.584 34.517 1.00 93.25 157 LYS A O 1
ATOM 1300 N N . ILE A 1 158 ? -15.510 1.279 32.888 1.00 93.25 158 ILE A N 1
ATOM 1301 C CA . ILE A 1 1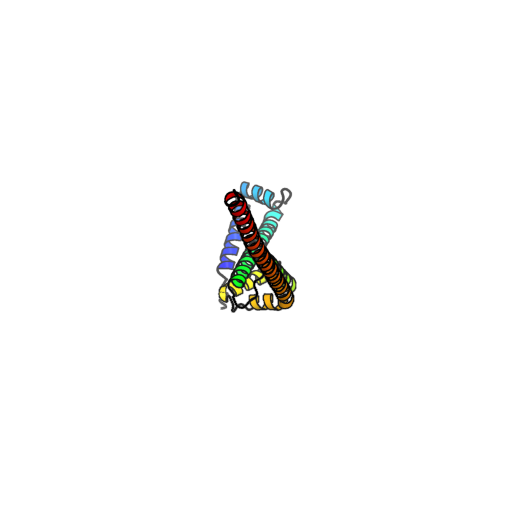58 ? -15.024 2.488 33.569 1.00 93.25 158 ILE A CA 1
ATOM 1302 C C . ILE A 1 158 ? -16.165 3.485 33.766 1.00 93.25 158 ILE A C 1
ATOM 1304 O O . ILE A 1 158 ? -16.393 3.907 34.895 1.00 93.25 158 ILE A O 1
ATOM 1308 N N . GLU A 1 159 ? -16.939 3.775 32.720 1.00 92.19 159 GLU A N 1
ATOM 1309 C CA . GLU A 1 159 ? -18.101 4.671 32.801 1.00 92.19 159 GLU A CA 1
ATOM 1310 C C . GLU A 1 159 ? -19.105 4.194 33.858 1.00 92.19 159 GLU A C 1
ATOM 1312 O O . GLU A 1 159 ? -19.569 4.964 34.700 1.00 92.19 159 GLU A O 1
ATOM 1317 N N . ARG A 1 160 ? -19.397 2.886 33.886 1.00 94.25 160 ARG A N 1
ATOM 1318 C CA . ARG A 1 160 ? -20.273 2.298 34.911 1.00 94.25 160 ARG A CA 1
ATOM 1319 C C . ARG A 1 160 ? -19.699 2.415 36.322 1.00 94.25 160 ARG A C 1
ATOM 1321 O O . ARG A 1 160 ? -20.468 2.577 37.269 1.00 94.25 160 ARG A O 1
ATOM 1328 N N . ALA A 1 161 ? -18.385 2.286 36.485 1.00 92.94 161 ALA A N 1
ATOM 1329 C CA . ALA A 1 161 ? -17.729 2.440 37.779 1.00 92.94 161 ALA A CA 1
ATOM 1330 C C . ALA A 1 161 ? -17.744 3.903 38.247 1.00 92.94 161 ALA A C 1
ATOM 1332 O O . ALA A 1 161 ? -18.074 4.150 39.405 1.00 92.94 161 ALA A O 1
ATOM 1333 N N . GLN A 1 162 ? -17.480 4.855 37.348 1.00 95.06 162 GLN A N 1
ATOM 1334 C CA . GLN A 1 162 ? -17.559 6.292 37.624 1.00 95.06 162 GLN A CA 1
ATOM 1335 C C . GLN A 1 162 ? -18.971 6.703 38.043 1.00 95.06 162 GLN A C 1
ATOM 1337 O O . GLN A 1 162 ? -19.139 7.252 39.126 1.00 95.06 162 GLN A O 1
ATOM 1342 N N . ALA A 1 163 ? -20.001 6.310 37.289 1.00 92.75 163 ALA A N 1
ATOM 1343 C CA . ALA A 1 163 ? -21.389 6.610 37.650 1.00 92.75 163 ALA A CA 1
ATOM 1344 C C . ALA A 1 163 ? -21.792 6.022 39.020 1.00 92.75 163 ALA A C 1
ATOM 1346 O O . ALA A 1 163 ? -22.576 6.612 39.767 1.00 92.75 163 ALA A O 1
ATOM 1347 N N . ARG A 1 164 ? -21.263 4.841 39.379 1.00 94.44 164 ARG A N 1
ATOM 1348 C CA . ARG A 1 164 ? -21.473 4.248 40.713 1.00 94.44 164 ARG A CA 1
ATOM 1349 C C . ARG A 1 164 ? -20.760 5.036 41.806 1.00 94.44 164 ARG A C 1
ATOM 1351 O O . ARG A 1 164 ? -21.348 5.223 42.872 1.00 94.44 164 ARG A O 1
ATOM 1358 N N . LEU A 1 165 ? -19.527 5.468 41.559 1.00 95.12 165 LEU A N 1
ATOM 1359 C CA . LEU A 1 165 ? -18.754 6.275 42.496 1.00 95.12 165 LEU A CA 1
ATOM 1360 C C . LEU A 1 165 ? -19.451 7.614 42.751 1.00 95.12 165 LEU A C 1
ATOM 1362 O O . LEU A 1 165 ? -19.794 7.887 43.896 1.00 95.12 165 LEU A O 1
ATOM 1366 N N . GLU A 1 166 ? -19.788 8.356 41.695 1.00 93.81 166 GLU A N 1
ATOM 1367 C CA . GLU A 1 166 ? -20.499 9.640 41.777 1.00 93.81 166 GLU A CA 1
ATOM 1368 C C . GLU A 1 166 ? -21.813 9.515 42.561 1.00 93.81 166 GLU A C 1
ATOM 1370 O O . GLU A 1 166 ? -22.112 10.318 43.446 1.00 93.81 166 GLU A O 1
ATOM 1375 N N . ARG A 1 167 ? -22.591 8.453 42.306 1.00 93.94 167 ARG A N 1
ATOM 1376 C CA . ARG A 1 167 ? -23.826 8.185 43.057 1.00 93.94 167 ARG A CA 1
ATOM 1377 C C . ARG A 1 167 ? -23.561 7.929 44.542 1.00 93.94 167 ARG A C 1
ATOM 1379 O O . ARG A 1 167 ? -24.342 8.375 45.381 1.00 93.94 167 ARG A O 1
ATOM 1386 N N . THR A 1 168 ? -22.499 7.195 44.864 1.00 94.56 168 THR A N 1
ATOM 1387 C CA . THR A 1 168 ? -22.126 6.876 46.251 1.00 94.56 168 THR A CA 1
ATOM 1388 C C . THR A 1 168 ? -21.634 8.128 46.976 1.00 94.56 168 THR A C 1
ATOM 1390 O O . THR A 1 168 ? -22.055 8.386 48.101 1.00 94.56 168 THR A O 1
ATOM 1393 N N . GLU A 1 169 ? -20.809 8.948 46.324 1.00 94.00 169 GLU A N 1
ATOM 1394 C CA . GLU A 1 169 ? -20.320 10.227 46.848 1.00 94.00 169 GLU A CA 1
ATOM 1395 C C . GLU A 1 169 ? -21.466 11.210 47.102 1.00 94.00 169 GLU A C 1
ATOM 1397 O O . GLU A 1 169 ? -21.529 11.830 48.168 1.00 94.00 169 GLU A O 1
ATOM 1402 N N . PHE A 1 170 ? -22.431 11.293 46.180 1.00 91.69 170 PHE A N 1
ATOM 1403 C CA . PHE A 1 170 ? -23.644 12.085 46.370 1.00 91.69 170 PHE A CA 1
ATOM 1404 C C . PHE A 1 170 ? -24.446 11.614 47.593 1.00 91.69 170 PHE A C 1
ATOM 1406 O O . PHE A 1 170 ? -24.812 12.423 48.445 1.00 91.69 170 PHE A O 1
ATOM 1413 N N . GLN A 1 171 ? -24.682 10.304 47.726 1.00 93.94 171 GLN A N 1
ATOM 1414 C CA . GLN A 1 171 ? -25.392 9.735 48.879 1.00 93.94 171 GLN A CA 1
ATOM 1415 C C . GLN A 1 171 ? -24.656 9.982 50.198 1.00 93.94 171 GLN A C 1
ATOM 1417 O O . GLN A 1 171 ? -25.284 10.338 51.195 1.00 93.94 171 GLN A O 1
ATOM 1422 N N . HIS A 1 172 ? -23.333 9.820 50.205 1.00 94.44 172 HIS A N 1
ATOM 1423 C CA . HIS A 1 172 ? -22.507 10.064 51.380 1.00 94.44 172 HIS A CA 1
ATOM 1424 C C . HIS A 1 172 ? -22.566 11.536 51.804 1.00 94.44 172 HIS A C 1
ATOM 1426 O O . HIS A 1 172 ? -22.769 11.837 52.978 1.00 94.44 172 HIS A O 1
ATOM 1432 N N . THR A 1 173 ? -22.489 12.456 50.841 1.00 93.38 173 THR A N 1
ATOM 1433 C CA . THR A 1 173 ? -22.646 13.898 51.078 1.00 93.38 173 THR A CA 1
ATOM 1434 C C . THR A 1 173 ? -24.014 14.215 51.684 1.00 93.38 173 THR A C 1
ATOM 1436 O O . THR A 1 173 ? -24.105 14.950 52.665 1.00 93.38 173 THR A O 1
ATOM 1439 N N . LEU A 1 174 ? -25.081 13.604 51.163 1.00 91.75 174 LEU A N 1
ATOM 1440 C CA . LEU A 1 174 ? -26.440 13.785 51.673 1.00 91.75 174 LEU A CA 1
ATOM 1441 C C . LEU A 1 174 ? -26.581 13.320 53.133 1.00 91.75 174 LEU A C 1
ATOM 1443 O O . LEU A 1 174 ? -27.213 13.997 53.942 1.00 91.75 174 LEU A O 1
ATOM 1447 N N . LEU A 1 175 ? -25.959 12.188 53.480 1.00 93.56 175 LEU A N 1
ATOM 1448 C CA . LEU A 1 175 ? -25.925 11.672 54.851 1.00 93.56 175 LEU A CA 1
ATOM 1449 C C . LEU A 1 175 ? -25.156 12.602 55.797 1.00 93.56 175 LEU A C 1
ATOM 1451 O O . LEU A 1 175 ? -25.602 12.809 56.926 1.00 93.56 175 LEU A O 1
ATOM 1455 N N . ILE A 1 176 ? -24.038 13.184 55.347 1.00 92.44 176 ILE A N 1
ATOM 1456 C CA . ILE A 1 176 ? -23.286 14.180 56.126 1.00 92.44 176 ILE A CA 1
ATOM 1457 C C . ILE A 1 176 ? -24.174 15.388 56.431 1.00 92.44 176 ILE A C 1
ATOM 1459 O O . ILE A 1 176 ? -24.310 15.749 57.599 1.00 92.44 176 ILE A O 1
ATOM 1463 N N . PHE A 1 177 ? -24.838 15.959 55.419 1.00 88.94 177 PHE A N 1
ATOM 1464 C CA . PHE A 1 177 ? -25.751 17.091 55.616 1.00 88.94 177 PHE A CA 1
ATOM 1465 C C . PHE A 1 177 ? -26.871 16.764 56.615 1.00 88.94 177 PHE A C 1
ATOM 1467 O O . PHE A 1 177 ? -27.100 17.523 57.552 1.00 88.94 177 PHE A O 1
ATOM 1474 N N . GLN A 1 178 ? -27.515 15.599 56.492 1.00 89.12 178 GLN A N 1
ATOM 1475 C CA . GLN A 1 178 ? -28.565 15.171 57.427 1.00 89.12 178 GLN A CA 1
ATOM 1476 C C . GLN A 1 178 ? -28.061 15.001 58.868 1.00 89.12 178 GLN A C 1
ATOM 1478 O O . GLN A 1 178 ? -28.781 15.303 59.825 1.00 89.12 178 GLN A O 1
ATOM 1483 N N . LEU A 1 179 ? -26.839 14.491 59.042 1.00 89.19 179 LEU A N 1
ATOM 1484 C CA . LEU A 1 179 ? -26.207 14.366 60.355 1.00 89.19 179 LEU A CA 1
ATOM 1485 C C . LEU A 1 179 ? -25.877 15.735 60.954 1.00 89.19 179 LEU A C 1
ATOM 1487 O O . LEU A 1 179 ? -26.065 15.926 62.156 1.00 89.19 179 LEU A O 1
ATOM 1491 N N . GLU A 1 180 ? -25.399 16.679 60.146 1.00 87.44 180 GLU A N 1
ATOM 1492 C CA . GLU A 1 180 ? -25.147 18.048 60.590 1.00 87.44 180 GLU A CA 1
ATOM 1493 C C . GLU A 1 180 ? -26.433 18.778 60.980 1.00 87.44 180 GLU A C 1
ATOM 1495 O O . GLU A 1 180 ? -26.471 19.391 62.044 1.00 87.44 180 GLU A O 1
ATOM 1500 N N . ASP A 1 181 ? -27.500 18.665 60.189 1.00 83.06 181 ASP A N 1
ATOM 1501 C CA . ASP A 1 181 ? -28.793 19.280 60.506 1.00 83.06 181 ASP A CA 1
ATOM 1502 C C . ASP A 1 181 ? -29.380 18.723 61.809 1.00 83.06 181 ASP A C 1
ATOM 1504 O O . ASP A 1 181 ? -29.875 19.480 62.646 1.00 83.06 181 ASP A O 1
ATOM 1508 N N . ARG A 1 182 ? -29.248 17.410 62.054 1.00 81.69 182 ARG A N 1
ATOM 1509 C CA . ARG A 1 182 ? -29.620 16.810 63.349 1.00 81.69 182 ARG A CA 1
ATOM 1510 C C . ARG A 1 182 ? -28.797 17.341 64.517 1.00 81.69 182 ARG A C 1
ATOM 1512 O O . ARG A 1 182 ? -29.342 17.474 65.606 1.00 81.69 182 ARG A O 1
ATOM 1519 N N . LYS A 1 183 ? -27.507 17.622 64.317 1.00 80.75 183 LYS A N 1
ATOM 1520 C CA . LYS A 1 183 ? -26.664 18.233 65.357 1.00 80.75 183 LYS A CA 1
ATOM 1521 C C . LYS A 1 183 ? -27.062 19.683 65.637 1.00 80.75 183 LYS A C 1
ATOM 1523 O O . LYS A 1 183 ? -26.940 20.109 66.774 1.00 80.75 183 LYS A O 1
ATOM 1528 N N . ARG A 1 184 ? -27.549 20.420 64.631 1.00 75.50 184 ARG A N 1
ATOM 1529 C CA . ARG A 1 184 ? -28.004 21.817 64.772 1.00 75.50 184 ARG A CA 1
ATOM 1530 C C . ARG A 1 184 ? -29.410 21.946 65.370 1.00 75.50 184 ARG A C 1
ATOM 1532 O O . ARG A 1 184 ? -29.696 22.953 65.996 1.00 75.50 184 ARG A O 1
ATOM 1539 N N . GLY A 1 185 ? -30.283 20.954 65.178 1.00 63.09 185 GLY A N 1
ATOM 1540 C CA . GLY A 1 185 ? -31.634 20.912 65.762 1.00 63.09 185 GLY A CA 1
ATOM 1541 C C . GLY A 1 185 ? -31.737 20.184 67.111 1.00 63.09 185 GLY A C 1
ATOM 1542 O O . GLY A 1 185 ? -32.847 19.887 67.543 1.00 63.09 185 GLY A O 1
ATOM 1543 N N . GLY A 1 186 ? -30.600 19.824 67.716 1.00 56.31 186 GLY A N 1
ATOM 1544 C CA . GLY A 1 186 ? -30.492 19.098 68.987 1.00 56.31 186 GLY A CA 1
ATOM 1545 C C . GLY A 1 186 ? -29.973 19.939 70.161 1.00 56.31 186 GLY A C 1
ATOM 1546 O O . GLY A 1 186 ? -29.410 19.361 71.090 1.00 56.31 186 GLY A O 1
ATOM 1547 N N . GLU A 1 187 ? -30.139 21.262 70.099 1.00 48.38 187 GLU A N 1
ATOM 1548 C CA . GLU A 1 187 ? -30.118 22.194 71.244 1.00 48.38 187 GLU A CA 1
ATOM 1549 C C . GLU A 1 187 ? -31.557 22.597 71.595 1.00 48.38 187 GLU A C 1
ATOM 1551 O O . GLU A 1 187 ? -31.849 22.734 72.805 1.00 48.38 187 GLU A O 1
#

Secondary structure (DSSP, 8-state):
-------HHHHHHHHHHHHHHHHHTT-HHHHHHHHHHH-TT--GGGHHHHHHHHHHHHHHHHHHHHHHHHHHHHHHH-TTS----HHHHHHHHHHHHHHTT-TT-HHHHHHHHHHHHHHGGG-HHHHHHHHHTHHHHHHHHHHHHHHHHHHHHHHHHHHHHHHHHHHHHHHHHHHHHHHHHHHHT--

Sequence (187 aa):
MGREVQDPQALAHLEGLNFYLSLYEQDPEWVAFIQQELNHNTPLEDIPGRLRLFLMEERTSNVRMDLIQEFLALYARNGAVLPVEPYLLEGALRSYLDSIRATDDFSILQAAYQDLRDHE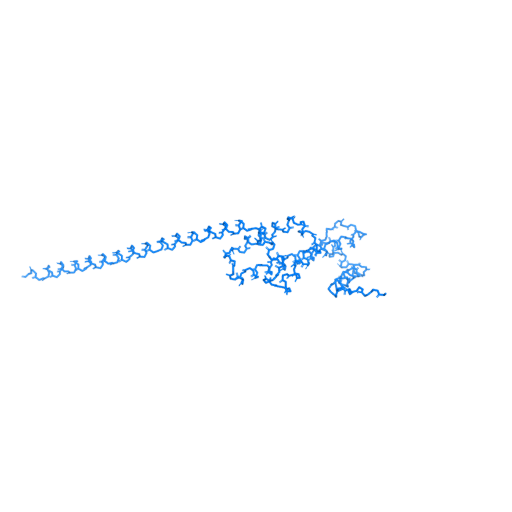EGSFFFRDVVSHNRDFLEAQSAKRTWIEVERNSLYSKIERAQARLERTEFQHTLLIFQLEDRKRGGE

Organism: Oryza nivara (NCBI:txid4536)

Radius of gyration: 32.01 Å; chains: 1; bounding box: 66×37×114 Å

pLDDT: mean 83.04, std 11.6, range [34.59, 95.12]